Protein AF-X1SKB2-F1 (afdb_monomer)

Secondary structure (DSSP, 8-state):
-EEEEE--EE--TT-TT--EE---EEEEE-SS--S--STT--SSS--GGGTEE-SSEES-TTSTT-EE--SS--EE--TTSSSSSBSSS-SSSS-B--EE--TT-TTS-SS---EE--SS---TTGGG---------PPPS--EEEEE-STT-EEEEE--S-SSSSS-----------SSEEEEEEE-----S-TT--EEEEEES-SSTT--EEEEEEPPBPTTS-BSS-EEEEEE-STTSPPEESSSS--HHHHT--SSEEEEEEE-S--

Organism: NCBI:txid412755

pLDDT: mean 92.85, std 5.64, range [59.06, 98.38]

Mean predicted aligned error: 10.11 Å

Nearest PDB structures (foldseek):
  8qli-assembly1_A  TM=3.691E-01  e=3.269E+00  Paradendryphiella salina
  8r43-assembly1_A  TM=3.685E-01  e=4.088E+00  Paradendryphiella salina
  3hql-assembly2_B  TM=2.320E-01  e=4.835E+00  Homo sapiens

Radius of gyration: 27.13 Å; Cα contacts (8 Å, |Δi|>4): 508; chains: 1; bounding box: 57×50×94 Å

Sequence (271 aa):
TTTYFWRIDEVNSVNPDSPWPSNVWSFTTGDFFVIDDFEDYDAADNQIWFAWHDGLGAGALGTPGYVPGNGTGSAVGDETTASYTEETIVNGGLQSMPLVYDNNQQGYSMYSEVELTLTNQRDWTEQGVTELSLWFRGNPASVGSFVEGPVGTYTMTATGADIYGSADEFHYAYKMLTGVGSIVARVESVEQTHNWAKAGVMVRETLDAGSKFAAVYIMPTNADGTATEGCRFQARLDTDGGATSDSDVATAEQMAIVAPYW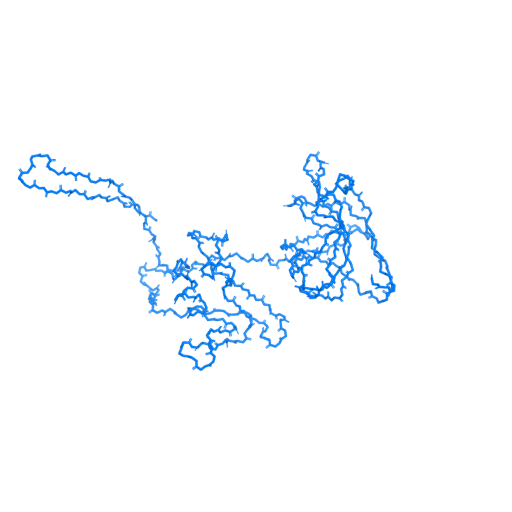VKLERDVAG

Structure (mmCIF, N/CA/C/O backbone):
data_AF-X1SKB2-F1
#
_entry.id   AF-X1SKB2-F1
#
loop_
_atom_site.group_PDB
_atom_site.id
_atom_site.type_symbol
_atom_site.label_atom_id
_atom_site.label_alt_id
_atom_site.label_comp_id
_atom_site.label_asym_id
_atom_site.label_entity_id
_atom_site.label_seq_id
_atom_site.pdbx_PDB_ins_code
_atom_site.Cartn_x
_atom_site.Cartn_y
_atom_site.Cartn_z
_atom_site.occupancy
_atom_site.B_iso_or_equiv
_atom_site.auth_seq_id
_atom_site.auth_comp_id
_atom_site.auth_asym_id
_atom_site.auth_atom_id
_atom_site.pdbx_PDB_model_num
ATOM 1 N N . THR A 1 1 ? -11.708 24.126 21.938 1.00 73.50 1 THR A N 1
ATOM 2 C CA . THR A 1 1 ? -10.857 23.513 22.980 1.00 73.50 1 THR A CA 1
ATOM 3 C C . THR A 1 1 ? -10.563 24.527 24.068 1.00 73.50 1 THR A C 1
ATOM 5 O O . THR A 1 1 ? -10.109 25.624 23.760 1.00 73.50 1 THR A O 1
ATOM 8 N N . THR A 1 2 ? -10.834 24.178 25.327 1.00 84.12 2 THR A N 1
ATOM 9 C CA . THR A 1 2 ? -10.552 25.028 26.503 1.00 84.12 2 THR A CA 1
ATOM 10 C C . THR A 1 2 ? -9.543 24.324 27.403 1.00 84.12 2 THR A C 1
ATOM 12 O O . THR A 1 2 ? -9.752 23.159 27.747 1.00 84.12 2 THR A O 1
ATOM 15 N N . THR A 1 3 ? -8.458 25.008 27.777 1.00 90.88 3 THR A N 1
ATOM 16 C CA . THR A 1 3 ? -7.428 24.477 28.685 1.00 90.88 3 THR A CA 1
ATOM 17 C C . THR A 1 3 ? -7.762 24.815 30.133 1.00 90.88 3 THR A C 1
ATOM 19 O O . THR A 1 3 ? -7.966 25.978 30.482 1.00 90.88 3 THR A O 1
ATOM 22 N N . TYR A 1 4 ? -7.776 23.794 30.978 1.00 91.56 4 TYR A N 1
ATOM 23 C CA . TYR A 1 4 ? -7.978 23.894 32.415 1.00 91.56 4 TYR A CA 1
ATOM 24 C C . TYR A 1 4 ? -6.666 23.615 33.134 1.00 91.56 4 TYR A C 1
ATOM 26 O O . TYR A 1 4 ? -5.880 22.773 32.705 1.00 91.56 4 TYR A O 1
ATOM 34 N N . PHE A 1 5 ? -6.451 24.312 34.246 1.00 94.25 5 PHE A N 1
ATOM 35 C CA . PHE A 1 5 ? -5.301 24.122 35.123 1.00 94.25 5 PHE A CA 1
ATOM 36 C C . PHE A 1 5 ? -5.792 23.678 36.494 1.00 94.25 5 PHE A C 1
ATOM 38 O O . PHE A 1 5 ? -6.767 24.227 37.011 1.00 94.25 5 PHE A O 1
ATOM 45 N N . TRP A 1 6 ? -5.113 22.708 37.093 1.00 92.69 6 TRP A N 1
ATOM 46 C CA . TRP A 1 6 ? -5.445 22.199 38.417 1.00 92.69 6 TRP A CA 1
ATOM 47 C C . TRP A 1 6 ? -4.178 21.894 39.217 1.00 92.69 6 TRP A C 1
ATOM 49 O O . TRP A 1 6 ? -3.136 21.563 38.657 1.00 92.69 6 TRP A O 1
ATOM 59 N N . ARG A 1 7 ? -4.261 22.045 40.538 1.00 95.38 7 ARG A N 1
ATOM 60 C CA . ARG A 1 7 ? -3.231 21.635 41.501 1.00 95.38 7 ARG A CA 1
ATOM 61 C C . ARG A 1 7 ? -3.910 21.213 42.802 1.00 95.38 7 ARG A C 1
ATOM 63 O O . ARG A 1 7 ? -5.042 21.628 43.056 1.00 95.38 7 ARG A O 1
ATOM 70 N N . ILE A 1 8 ? -3.220 20.427 43.617 1.00 93.31 8 ILE A N 1
ATOM 71 C CA . ILE A 1 8 ? -3.675 20.017 44.947 1.00 93.31 8 ILE A CA 1
ATOM 72 C C . ILE A 1 8 ? -2.840 20.770 45.982 1.00 93.31 8 ILE A C 1
ATOM 74 O O . ILE A 1 8 ? -1.616 20.678 45.971 1.00 93.31 8 ILE A O 1
ATOM 78 N N . ASP A 1 9 ? -3.500 21.485 46.889 1.00 95.50 9 ASP A N 1
ATOM 79 C CA . ASP A 1 9 ? -2.852 22.135 48.028 1.00 95.50 9 ASP A CA 1
ATOM 80 C C . ASP A 1 9 ? -3.169 21.311 49.286 1.00 95.50 9 ASP A C 1
ATOM 82 O O . ASP A 1 9 ? -4.330 21.210 49.691 1.00 95.50 9 ASP A O 1
ATOM 86 N N . GLU A 1 10 ? -2.156 20.693 49.901 1.00 94.94 10 GLU A N 1
ATOM 87 C CA . GLU A 1 10 ? -2.335 19.991 51.178 1.00 94.94 10 GLU A CA 1
ATOM 88 C C . GLU A 1 10 ? -2.464 21.018 52.312 1.00 94.94 10 GLU A C 1
ATOM 90 O O . GLU A 1 10 ? -1.607 21.891 52.461 1.00 94.94 10 GLU A O 1
ATOM 95 N N . VAL A 1 11 ? -3.526 20.914 53.123 1.00 94.25 11 VAL A N 1
ATOM 96 C CA . VAL A 1 11 ? -3.837 21.868 54.201 1.00 94.25 11 VAL A CA 1
ATOM 97 C C . VAL A 1 11 ? -3.771 21.192 55.569 1.00 94.25 11 VAL A C 1
ATOM 99 O O . VAL A 1 11 ? -4.466 20.211 55.830 1.00 94.25 11 VAL A O 1
ATOM 102 N N . ASN A 1 12 ? -3.000 21.779 56.483 1.00 93.44 12 ASN A N 1
ATOM 103 C CA . ASN A 1 12 ? -2.880 21.366 57.875 1.00 93.44 12 ASN A CA 1
ATOM 104 C C . ASN A 1 12 ? -2.939 22.579 58.824 1.00 93.44 12 ASN A C 1
ATOM 106 O O . ASN A 1 12 ? -2.050 23.425 58.837 1.00 93.44 12 ASN A O 1
ATOM 110 N N . SER A 1 13 ? -3.972 22.642 59.670 1.00 92.88 13 SER A N 1
ATOM 111 C CA . SER A 1 13 ? -4.237 23.792 60.549 1.00 92.88 13 SER A CA 1
ATOM 112 C C . SER A 1 13 ? -3.294 23.934 61.749 1.00 92.88 13 SER A C 1
ATOM 114 O O . SER A 1 13 ? -3.373 24.939 62.452 1.00 92.88 13 SER A O 1
ATOM 116 N N . VAL A 1 14 ? -2.452 22.936 62.035 1.00 93.06 14 VAL A N 1
ATOM 117 C CA . VAL A 1 14 ? -1.503 22.977 63.163 1.00 93.06 14 VAL A CA 1
ATOM 118 C C . VAL A 1 14 ? -0.059 23.228 62.731 1.00 93.06 14 VAL A C 1
ATOM 120 O O . VAL A 1 14 ? 0.785 23.478 63.590 1.00 93.06 14 VAL A O 1
ATOM 123 N N . ASN A 1 15 ? 0.234 23.182 61.428 1.00 91.38 15 ASN A N 1
ATOM 124 C CA . ASN A 1 15 ? 1.564 23.458 60.899 1.00 91.38 15 ASN A CA 1
ATOM 125 C C . ASN A 1 15 ? 1.580 24.832 60.196 1.00 91.38 15 ASN A C 1
ATOM 127 O O . ASN A 1 15 ? 0.857 25.000 59.215 1.00 91.38 15 ASN A O 1
ATOM 131 N N . PRO A 1 16 ? 2.387 25.807 60.659 1.00 91.38 16 PRO A N 1
ATOM 132 C CA . PRO A 1 16 ? 2.451 27.135 60.044 1.00 91.38 16 PRO A CA 1
ATOM 133 C C . PRO A 1 16 ? 2.994 27.133 58.608 1.00 91.38 16 PRO A C 1
ATOM 135 O O . PRO A 1 16 ? 2.782 28.112 57.898 1.00 91.38 16 PRO A O 1
ATOM 138 N N . ASP A 1 17 ? 3.657 26.058 58.175 1.00 91.19 17 ASP A N 1
ATOM 139 C CA . ASP A 1 17 ? 4.193 25.932 56.816 1.00 91.19 17 ASP A CA 1
ATOM 140 C C . ASP A 1 17 ? 3.147 25.432 55.798 1.00 91.19 17 ASP A C 1
ATOM 142 O O . ASP A 1 17 ? 3.440 25.366 54.607 1.00 91.19 17 ASP A O 1
ATOM 146 N N . SER A 1 18 ? 1.928 25.091 56.239 1.00 91.00 18 SER A N 1
ATOM 147 C CA . SER A 1 18 ? 0.803 24.756 55.355 1.00 91.00 18 SER A CA 1
ATOM 148 C C . SER A 1 18 ? 0.092 26.025 54.834 1.00 91.00 18 SER A C 1
ATOM 150 O O . SER A 1 18 ? -0.084 26.977 55.600 1.00 91.00 18 SER A O 1
ATOM 152 N N . PRO A 1 19 ? -0.432 26.029 53.588 1.00 91.75 19 PRO A N 1
ATOM 153 C CA . PRO A 1 19 ? -0.563 24.866 52.709 1.00 91.75 19 PRO A CA 1
ATOM 154 C C . PRO A 1 19 ? 0.660 24.594 51.823 1.00 91.75 19 PRO A C 1
ATOM 156 O O . PRO A 1 19 ? 1.340 25.524 51.388 1.00 91.75 19 PRO A O 1
ATOM 159 N N . TRP A 1 20 ? 0.883 23.316 51.495 1.00 96.06 20 TRP A N 1
ATOM 160 C CA . TRP A 1 20 ? 1.922 22.886 50.552 1.00 96.06 20 TRP A CA 1
ATOM 161 C C . TRP A 1 20 ? 1.318 22.625 49.166 1.00 96.06 20 TRP A C 1
ATOM 163 O O . TRP A 1 20 ? 0.551 21.670 49.011 1.00 96.06 20 TRP A O 1
ATOM 173 N N . PRO A 1 21 ? 1.633 23.456 48.156 1.00 94.88 21 PRO A N 1
ATOM 174 C CA . PRO A 1 21 ? 1.098 23.283 46.812 1.00 94.88 21 PRO A CA 1
ATOM 175 C C . PRO A 1 21 ? 1.819 22.161 46.057 1.00 94.88 21 PRO A C 1
ATOM 177 O O . PRO A 1 21 ? 3.049 22.071 46.078 1.00 94.88 21 PRO A O 1
ATOM 180 N N . SER A 1 22 ? 1.058 21.344 45.329 1.00 95.06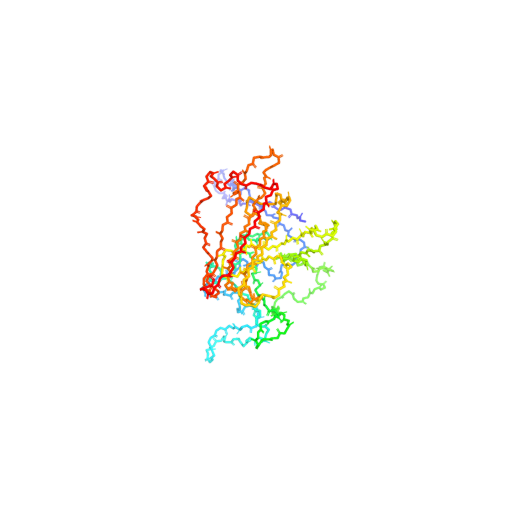 22 SER A N 1
ATOM 181 C CA . SER A 1 22 ? 1.596 20.402 44.347 1.00 95.06 22 SER A CA 1
ATOM 182 C C . SER A 1 22 ? 2.026 21.106 43.056 1.00 95.06 22 SER A C 1
ATOM 184 O O . SER A 1 22 ? 1.811 22.304 42.850 1.00 95.06 22 SER A O 1
ATOM 186 N N . ASN A 1 23 ? 2.569 20.318 42.125 1.00 96.06 23 ASN A N 1
ATOM 187 C CA . ASN A 1 23 ? 2.723 20.748 40.740 1.00 96.06 23 ASN A CA 1
ATOM 188 C C . ASN A 1 23 ? 1.364 21.134 40.139 1.00 96.06 23 ASN A C 1
ATOM 190 O O . ASN A 1 23 ? 0.342 20.518 40.448 1.00 96.06 23 ASN A O 1
ATOM 194 N N . VAL A 1 24 ? 1.377 22.148 39.272 1.00 93.94 24 VAL A N 1
ATOM 195 C CA . VAL A 1 24 ? 0.224 22.519 38.449 1.00 93.94 24 VAL A CA 1
ATOM 196 C C . VAL A 1 24 ? 0.198 21.611 37.229 1.00 93.94 24 VAL A C 1
ATOM 198 O O . VAL A 1 24 ? 1.184 21.512 36.499 1.00 93.94 24 V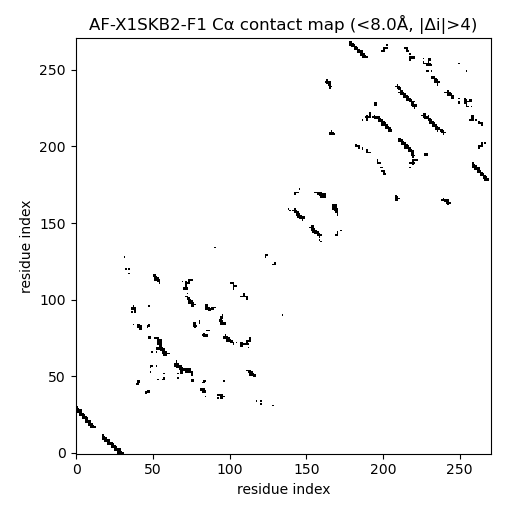AL A O 1
ATOM 201 N N . TRP A 1 25 ? -0.942 20.983 36.998 1.00 92.75 25 TRP A N 1
ATOM 202 C CA . TRP A 1 25 ? -1.228 20.174 35.825 1.00 92.75 25 TRP A CA 1
ATOM 203 C C . TRP A 1 25 ? -2.246 20.890 34.941 1.00 92.75 25 TRP A C 1
ATOM 205 O O . TRP A 1 25 ? -3.025 21.721 35.413 1.00 92.75 25 TRP A O 1
ATOM 215 N N . SER A 1 26 ? -2.266 20.551 33.657 1.00 90.38 26 SER A N 1
ATOM 216 C CA . SER A 1 26 ? -3.246 21.080 32.713 1.00 90.38 26 SER A CA 1
ATOM 217 C C . SER A 1 26 ? -3.825 19.986 31.837 1.00 90.38 26 SER A C 1
ATOM 219 O O . SER A 1 26 ? -3.112 19.055 31.472 1.00 90.38 26 SER A O 1
ATOM 221 N N . PHE A 1 27 ? -5.084 20.145 31.448 1.00 85.62 27 PHE A N 1
ATOM 222 C CA . PHE A 1 27 ? -5.728 19.331 30.421 1.00 85.62 27 PHE A CA 1
ATOM 223 C C . PHE A 1 27 ? -6.575 20.224 29.517 1.00 85.62 27 PHE A C 1
ATOM 225 O O . PHE A 1 27 ? -6.956 21.332 29.899 1.00 85.62 27 PHE A O 1
ATOM 232 N N . THR A 1 28 ? -6.870 19.749 28.313 1.00 83.94 28 THR A N 1
ATOM 233 C CA . THR A 1 28 ? -7.719 20.463 27.358 1.00 83.94 28 THR A CA 1
ATOM 234 C C . THR A 1 28 ? -8.978 19.648 27.113 1.00 83.94 28 THR A C 1
ATOM 236 O O . THR A 1 28 ? -8.915 18.431 27.005 1.00 83.94 28 THR A O 1
ATOM 239 N N . THR A 1 29 ? -10.122 20.320 27.037 1.00 83.25 29 THR A N 1
ATOM 240 C CA . THR A 1 29 ? -11.409 19.690 26.701 1.00 83.25 29 THR A CA 1
ATOM 241 C C . THR A 1 29 ? -11.679 19.779 25.204 1.00 83.25 29 THR A C 1
ATOM 243 O O . THR A 1 29 ? -11.474 20.840 24.597 1.00 83.25 29 THR A O 1
ATOM 246 N N . GLY A 1 30 ? -12.137 18.672 24.620 1.00 78.19 30 GLY A N 1
ATOM 247 C CA . GLY A 1 30 ? -12.774 18.652 23.307 1.00 78.19 30 GLY A CA 1
ATOM 248 C C . GLY A 1 30 ? -14.215 19.148 23.411 1.00 78.19 30 GLY A C 1
ATOM 249 O O . GLY A 1 30 ? -14.886 18.876 24.401 1.00 78.19 30 GLY A O 1
ATOM 250 N N . ASP A 1 31 ? -14.672 19.893 22.406 1.00 84.81 31 ASP A N 1
ATOM 251 C CA . ASP A 1 31 ? -16.084 20.279 22.262 1.00 84.81 31 ASP A CA 1
ATOM 252 C C . ASP A 1 31 ? -16.780 19.297 21.308 1.00 84.81 31 ASP A C 1
ATOM 254 O O . ASP A 1 31 ? -17.303 19.665 20.261 1.00 84.81 31 ASP A O 1
ATOM 258 N N . PHE A 1 32 ? -16.617 18.008 21.600 1.00 86.44 32 PHE A N 1
ATOM 259 C CA . PHE A 1 32 ? -17.118 16.896 20.802 1.00 86.44 32 PHE A CA 1
ATOM 260 C C . PHE A 1 32 ? -17.266 15.655 21.681 1.00 86.44 32 PHE A C 1
ATOM 262 O O . PHE A 1 32 ? -16.571 15.500 22.688 1.00 86.44 32 PHE A O 1
ATOM 269 N N . PHE A 1 33 ? -18.155 14.754 21.273 1.00 86.25 33 PHE A N 1
ATOM 270 C CA . PHE A 1 33 ? -18.223 13.403 21.813 1.00 86.25 33 PHE A CA 1
ATOM 271 C C . PHE A 1 33 ? -17.288 12.498 21.011 1.00 86.25 33 PHE A C 1
ATOM 273 O O . PHE A 1 33 ? -17.286 12.541 19.782 1.00 86.25 33 PHE A O 1
ATOM 280 N N . VAL A 1 34 ? -16.484 11.699 21.704 1.00 88.69 34 VAL A N 1
ATOM 281 C CA . VAL A 1 34 ? -15.688 10.633 21.086 1.00 88.69 34 VAL A CA 1
ATOM 282 C C . VAL A 1 34 ? -16.591 9.418 20.945 1.00 88.69 34 VAL A C 1
ATOM 284 O O . VAL A 1 34 ? -17.127 8.975 21.952 1.00 88.69 34 VAL A O 1
ATOM 287 N N . ILE A 1 35 ? -16.785 8.930 19.719 1.00 90.50 35 ILE A N 1
ATOM 288 C CA . ILE A 1 35 ? -17.538 7.694 19.456 1.00 90.50 35 ILE A CA 1
ATOM 289 C C . ILE A 1 35 ? -16.663 6.471 19.738 1.00 90.50 35 ILE A C 1
ATOM 291 O O . ILE A 1 35 ? -17.081 5.568 20.451 1.00 90.50 35 ILE A O 1
ATOM 295 N N . ASP A 1 36 ? -15.455 6.474 19.185 1.00 92.44 36 ASP A N 1
ATOM 296 C CA . ASP A 1 36 ? -14.404 5.491 19.418 1.00 92.44 36 ASP A CA 1
ATOM 297 C C . ASP A 1 36 ? -13.071 6.184 19.090 1.00 92.44 36 ASP A C 1
ATOM 299 O O . ASP A 1 36 ? -12.987 6.889 18.077 1.00 92.44 36 ASP A O 1
ATOM 303 N N . ASP A 1 37 ? -12.075 6.070 19.968 1.00 91.75 37 ASP A N 1
ATOM 304 C CA . ASP A 1 37 ? -10.712 6.578 19.756 1.00 91.75 37 ASP A CA 1
ATOM 305 C C . ASP A 1 37 ? -9.681 5.460 19.570 1.00 91.75 37 ASP A C 1
ATOM 307 O O . ASP A 1 37 ? -8.514 5.758 19.343 1.00 91.75 37 ASP A O 1
ATOM 311 N N . PHE A 1 38 ? -10.121 4.199 19.576 1.00 95.62 38 PHE A N 1
ATOM 312 C CA . PHE A 1 38 ? -9.323 2.994 19.347 1.00 95.62 38 PHE A CA 1
ATOM 313 C C . PHE A 1 38 ? -8.239 2.681 20.390 1.00 95.62 38 PHE A C 1
ATOM 315 O O . PHE A 1 38 ? -7.599 1.636 20.280 1.00 95.62 38 PHE A O 1
ATOM 322 N N . GLU A 1 39 ? -8.053 3.516 21.413 1.00 95.75 39 GLU A N 1
ATOM 323 C CA . GLU A 1 39 ? -6.955 3.381 22.386 1.00 95.75 39 GLU A CA 1
ATOM 324 C C . GLU A 1 39 ? -7.192 2.275 23.428 1.00 95.75 39 GLU A C 1
ATOM 326 O O . GLU A 1 39 ? -6.272 1.860 24.131 1.00 95.75 39 GLU A O 1
ATOM 331 N N . ASP A 1 40 ? -8.432 1.802 23.555 1.00 95.06 40 ASP A N 1
ATOM 332 C CA . ASP A 1 40 ? -8.794 0.778 24.537 1.00 95.06 40 ASP A CA 1
ATOM 333 C C . ASP A 1 40 ? -8.578 -0.653 24.012 1.00 95.06 40 ASP A C 1
ATOM 335 O O . ASP A 1 40 ? -8.687 -1.605 24.790 1.00 95.06 40 ASP A O 1
ATOM 339 N N . TYR A 1 41 ? -8.323 -0.843 22.711 1.00 97.31 41 TYR A N 1
ATOM 340 C CA . TYR A 1 41 ? -8.226 -2.179 22.116 1.00 97.31 41 TYR A CA 1
ATOM 341 C C . TYR A 1 41 ? -6.882 -2.856 22.410 1.00 97.31 41 TYR A C 1
ATOM 343 O O . TYR A 1 41 ? -5.819 -2.242 22.302 1.00 97.31 41 TYR A O 1
ATOM 351 N N . ASP A 1 42 ? -6.937 -4.147 22.747 1.00 95.88 42 ASP A N 1
ATOM 352 C CA . ASP A 1 42 ? -5.778 -4.965 23.091 1.00 95.88 42 ASP A CA 1
ATOM 353 C C . ASP A 1 42 ? -5.887 -6.423 22.607 1.00 95.88 42 ASP A C 1
ATOM 355 O O . ASP A 1 42 ? -6.967 -6.939 22.309 1.00 95.88 42 ASP A O 1
ATOM 359 N N . ALA A 1 43 ? -4.750 -7.128 22.556 1.00 93.00 43 ALA A N 1
ATOM 360 C CA . ALA A 1 43 ? -4.723 -8.552 22.217 1.00 93.00 43 ALA A CA 1
ATOM 361 C C . ALA A 1 43 ? -5.217 -9.489 23.336 1.00 93.00 43 ALA A C 1
ATOM 363 O O . ALA A 1 43 ? -5.271 -10.706 23.138 1.00 93.00 43 ALA A O 1
ATOM 364 N N . ALA A 1 44 ? -5.542 -8.960 24.517 1.00 90.81 44 ALA A N 1
ATOM 365 C CA . ALA A 1 44 ? -6.008 -9.747 25.646 1.00 90.81 44 ALA A CA 1
ATOM 366 C C . ALA A 1 44 ? -7.532 -9.902 25.591 1.00 90.81 44 ALA A C 1
ATOM 368 O O . ALA A 1 44 ? -8.030 -10.824 24.941 1.00 90.81 44 ALA A O 1
ATOM 369 N N . ASP A 1 45 ? -8.257 -9.013 26.262 1.00 89.56 45 ASP A N 1
ATOM 370 C CA . ASP A 1 45 ? -9.693 -9.145 26.505 1.00 89.56 45 ASP A CA 1
ATOM 371 C C . ASP A 1 45 ? -10.527 -8.147 25.685 1.00 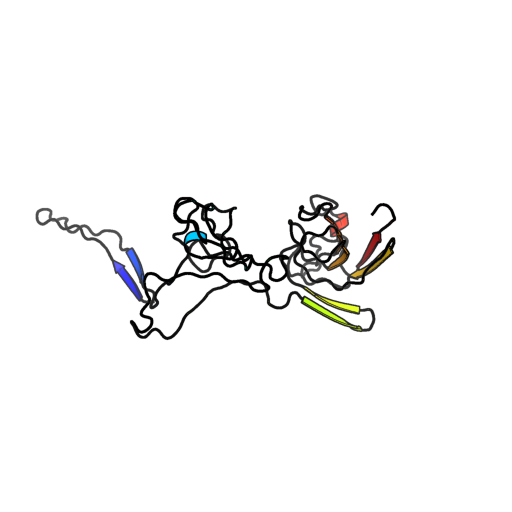89.56 45 ASP A C 1
ATOM 373 O O . ASP A 1 45 ? -11.751 -8.287 25.643 1.00 89.56 45 ASP A O 1
ATOM 377 N N . ASN A 1 46 ? -9.897 -7.173 25.013 1.00 94.31 46 ASN A N 1
ATOM 378 C CA . ASN A 1 46 ? -10.600 -6.141 24.249 1.00 94.31 46 ASN A CA 1
ATOM 379 C C . ASN A 1 46 ? -10.149 -6.087 22.785 1.00 94.31 46 ASN A C 1
ATOM 381 O O . ASN A 1 46 ? -9.624 -5.091 22.303 1.00 94.31 46 ASN A O 1
ATOM 385 N N . GLN A 1 47 ? -10.348 -7.183 22.065 1.00 95.62 47 GLN A N 1
ATOM 386 C CA . GLN A 1 47 ? -9.912 -7.299 20.674 1.00 95.62 47 GLN A CA 1
ATOM 387 C C . GLN A 1 47 ? -10.912 -6.595 19.748 1.00 95.62 47 GLN A C 1
ATOM 389 O O . GLN A 1 47 ? -12.126 -6.782 19.879 1.00 95.62 47 GLN A O 1
ATOM 394 N N . ILE A 1 48 ? -10.411 -5.816 18.788 1.00 96.94 48 ILE A N 1
ATOM 395 C CA . ILE A 1 48 ? -11.220 -4.865 18.009 1.00 96.94 48 ILE A CA 1
ATOM 396 C C . ILE A 1 48 ? -12.403 -5.495 17.252 1.00 96.94 48 ILE A C 1
ATOM 398 O O . ILE A 1 48 ? -13.490 -4.921 17.236 1.00 96.94 48 ILE A O 1
ATOM 402 N N . TRP A 1 49 ? -12.255 -6.710 16.716 1.00 95.44 49 TRP A N 1
ATOM 403 C CA . TRP A 1 49 ? -13.308 -7.434 15.978 1.00 95.44 49 TRP A CA 1
ATOM 404 C C . TRP A 1 49 ? -14.514 -7.869 16.832 1.00 95.44 49 TRP A C 1
ATOM 406 O O . TRP A 1 49 ? -15.560 -8.256 16.300 1.00 95.44 49 TRP A O 1
ATOM 416 N N . PHE A 1 50 ? -14.409 -7.821 18.167 1.00 94.62 50 PHE A N 1
ATOM 417 C CA . PHE A 1 50 ? -15.564 -8.038 19.045 1.00 94.62 50 PHE A CA 1
ATOM 418 C C . PHE A 1 50 ? -16.430 -6.785 19.217 1.00 94.62 50 PHE A C 1
ATOM 420 O O . PHE A 1 50 ? -17.605 -6.922 19.565 1.00 94.62 50 PHE A O 1
ATOM 427 N N . ALA A 1 51 ? -15.883 -5.595 18.955 1.00 94.81 51 ALA A N 1
ATOM 428 C CA . ALA A 1 51 ? -16.622 -4.333 18.956 1.00 94.81 51 ALA A CA 1
ATOM 429 C C . ALA A 1 51 ? -17.057 -3.933 17.538 1.00 94.81 51 ALA A C 1
ATOM 431 O O . ALA A 1 51 ? -18.225 -3.610 17.313 1.00 94.81 51 ALA A O 1
ATOM 432 N N . TRP A 1 52 ? -16.126 -4.004 16.588 1.00 96.56 52 TRP A N 1
ATOM 433 C CA . TRP A 1 52 ? -16.335 -3.721 15.173 1.00 96.56 52 TRP A CA 1
ATOM 434 C C . TRP A 1 52 ? -16.578 -5.025 14.413 1.00 96.56 52 TRP A C 1
ATOM 436 O O . TRP A 1 52 ? -15.660 -5.798 14.156 1.00 96.56 52 TRP A O 1
ATOM 446 N N . HIS A 1 53 ? -17.834 -5.289 14.070 1.00 96.50 53 HIS A N 1
ATOM 447 C CA . HIS A 1 53 ? -18.238 -6.511 13.385 1.00 96.50 53 HIS A CA 1
ATOM 448 C C . HIS A 1 53 ? -17.960 -6.421 11.889 1.00 96.50 53 HIS A C 1
ATOM 450 O O . HIS A 1 53 ? -18.429 -5.498 11.227 1.00 96.50 53 HIS A O 1
ATOM 456 N N . ASP A 1 54 ? -17.236 -7.402 11.358 1.00 96.81 54 ASP A N 1
ATOM 457 C CA . ASP A 1 54 ? -16.729 -7.406 9.990 1.00 96.81 54 ASP A CA 1
ATOM 458 C C . ASP A 1 54 ? -17.235 -8.607 9.157 1.00 96.81 54 ASP A C 1
ATOM 460 O O . ASP A 1 54 ? -18.215 -9.287 9.487 1.00 96.81 54 ASP A O 1
ATOM 464 N N . GLY A 1 55 ? -16.583 -8.851 8.021 1.00 96.06 55 GLY A N 1
ATOM 465 C CA . GLY A 1 55 ? -16.909 -9.913 7.079 1.00 96.06 55 GLY A CA 1
ATOM 466 C C . GLY A 1 55 ? -16.464 -11.310 7.481 1.00 96.06 55 GLY A C 1
ATOM 467 O O . GLY A 1 55 ? -17.023 -12.272 6.944 1.00 96.06 55 GLY A O 1
ATOM 468 N N . LEU A 1 56 ? -15.518 -11.440 8.411 1.00 94.00 56 LEU A N 1
ATOM 469 C CA . LEU A 1 56 ? -14.990 -12.726 8.872 1.00 94.00 56 LEU A CA 1
ATOM 470 C C . LEU A 1 56 ? -15.709 -13.210 10.136 1.00 94.00 56 LEU A C 1
ATOM 472 O O . LEU A 1 56 ? -15.958 -14.411 10.287 1.00 94.00 56 LEU A O 1
ATOM 476 N N . GLY A 1 57 ? -16.125 -12.274 10.989 1.00 95.12 57 GLY A N 1
ATOM 477 C CA . GLY A 1 57 ? -16.696 -12.557 12.299 1.00 95.12 57 GLY A CA 1
ATOM 478 C C . GLY A 1 57 ? -15.620 -12.797 13.355 1.00 95.12 57 GLY A C 1
ATOM 479 O O . GLY A 1 57 ? -14.424 -12.749 13.086 1.00 95.12 57 GLY A O 1
ATOM 480 N N . ALA A 1 58 ? -16.055 -13.089 14.579 1.00 94.56 58 ALA A N 1
ATOM 481 C CA . ALA A 1 58 ? -15.172 -13.206 15.733 1.00 94.56 58 ALA A CA 1
ATOM 482 C C . ALA A 1 58 ? -15.479 -14.443 16.586 1.00 94.56 58 ALA A C 1
ATOM 484 O O . ALA A 1 58 ? -16.635 -14.821 16.798 1.00 94.56 58 ALA A O 1
ATOM 485 N N . GLY A 1 59 ? -14.426 -15.051 17.134 1.00 92.62 59 GLY A N 1
ATOM 486 C CA . GLY A 1 59 ? -14.523 -16.224 18.003 1.00 92.62 59 GLY A CA 1
ATOM 487 C C . GLY A 1 59 ? -14.834 -17.537 17.271 1.00 92.62 59 GLY A C 1
ATOM 488 O O . GLY A 1 59 ? -15.055 -17.591 16.063 1.00 92.62 59 GLY A O 1
ATOM 489 N N . ALA A 1 60 ? -14.838 -18.642 18.020 1.00 92.25 60 ALA A N 1
ATOM 490 C CA . ALA A 1 60 ? -15.079 -19.972 17.465 1.00 92.25 60 ALA A CA 1
ATOM 491 C C . ALA A 1 60 ? -16.573 -20.323 17.465 1.00 92.25 60 ALA A C 1
ATOM 493 O O . ALA A 1 60 ? -17.295 -20.079 18.433 1.00 92.25 60 ALA A O 1
ATOM 494 N N . LEU A 1 61 ? -17.048 -20.972 16.399 1.00 93.06 61 LEU A N 1
ATOM 495 C CA . LEU A 1 61 ? -18.441 -21.408 16.322 1.00 93.06 61 LEU A CA 1
ATOM 496 C C . LEU A 1 61 ? -18.795 -22.311 17.518 1.00 93.06 61 LEU A C 1
ATOM 498 O O . LEU A 1 61 ? -18.181 -23.356 17.735 1.00 93.06 61 LEU A O 1
ATOM 502 N N . GLY A 1 62 ? -19.820 -21.913 18.271 1.00 93.00 62 GLY A N 1
ATOM 503 C CA . GLY A 1 62 ? -20.293 -22.640 19.451 1.00 93.00 62 GLY A CA 1
ATOM 504 C C . GLY A 1 62 ? -19.661 -22.211 20.779 1.00 93.00 62 GLY A C 1
ATOM 505 O O . GLY A 1 62 ? -20.037 -22.769 21.811 1.00 93.00 62 GLY A O 1
ATOM 506 N N . THR A 1 63 ? -18.759 -21.222 20.795 1.00 93.88 63 THR A N 1
ATOM 507 C CA . THR A 1 63 ? -18.280 -20.605 22.043 1.00 93.88 63 THR A CA 1
ATOM 508 C C . THR A 1 63 ? -19.117 -19.379 22.425 1.00 93.88 63 THR A C 1
ATOM 510 O O . THR A 1 63 ? -19.645 -18.694 21.543 1.00 93.88 63 THR A O 1
ATOM 513 N N . PRO A 1 64 ? -19.249 -19.057 23.727 1.00 91.62 64 PRO A N 1
ATOM 514 C CA . PRO A 1 64 ? -19.803 -17.774 24.155 1.00 91.62 64 PRO A CA 1
ATOM 515 C C . PRO A 1 64 ? -19.049 -16.610 23.501 1.00 91.62 64 PRO A C 1
ATOM 517 O O . PRO A 1 64 ? -17.827 -16.659 23.407 1.00 91.62 64 PRO A O 1
ATOM 520 N N . GLY A 1 65 ? -19.777 -15.591 23.041 1.00 88.25 65 GLY A N 1
ATOM 521 C CA . GLY A 1 65 ? -19.189 -14.432 22.361 1.00 88.25 65 GLY A CA 1
ATOM 522 C C . GLY A 1 65 ? -18.905 -14.628 20.869 1.00 88.25 65 GLY A C 1
ATOM 523 O O . GLY A 1 65 ? -18.385 -13.712 20.251 1.00 88.25 65 GLY A O 1
ATOM 524 N N . TYR A 1 66 ? -19.257 -15.776 20.273 1.00 95.25 66 TYR A N 1
ATOM 525 C CA . TYR A 1 66 ? -19.174 -15.949 18.821 1.00 95.25 66 TYR A CA 1
ATOM 526 C C . TYR A 1 66 ? -20.024 -14.907 18.082 1.00 95.25 66 TYR A C 1
ATOM 528 O O . TYR A 1 66 ? -21.226 -14.784 18.339 1.00 95.25 66 TYR A O 1
ATOM 536 N N . VAL A 1 67 ? -19.398 -14.230 17.123 1.00 95.06 67 VAL A N 1
ATOM 537 C CA . VAL A 1 67 ? -20.027 -13.284 16.205 1.00 95.06 67 VAL A CA 1
ATOM 538 C C . VAL A 1 67 ? -19.892 -13.840 14.786 1.00 95.06 67 VAL A C 1
ATOM 540 O O . VAL A 1 67 ? -18.770 -14.053 14.324 1.00 95.06 67 VAL A O 1
ATOM 543 N N . PRO A 1 68 ? -20.997 -14.095 14.067 1.00 95.81 68 PRO A N 1
ATOM 544 C CA . PRO A 1 68 ? -20.919 -14.483 12.665 1.00 95.81 68 PRO A CA 1
ATOM 545 C C . PRO A 1 68 ? -20.473 -13.299 11.798 1.00 95.81 68 PRO A C 1
ATOM 547 O O . PRO A 1 68 ? -20.952 -12.185 11.990 1.00 95.81 68 PRO A O 1
ATOM 550 N N . GLY A 1 69 ? -19.606 -13.551 10.816 1.00 95.56 69 GLY A N 1
ATOM 551 C CA . GLY A 1 69 ? -19.232 -12.541 9.826 1.00 95.56 69 GLY A CA 1
ATOM 552 C C . GLY A 1 69 ? -20.397 -12.161 8.910 1.00 95.56 69 GLY A C 1
ATOM 553 O O . GLY A 1 69 ? -21.290 -12.975 8.646 1.00 95.56 69 GLY A O 1
ATOM 554 N N . ASN A 1 70 ? -20.374 -10.934 8.390 1.00 95.38 70 ASN A N 1
ATOM 555 C CA . ASN A 1 70 ? -21.412 -10.419 7.486 1.00 95.38 70 ASN A CA 1
ATOM 556 C C . ASN A 1 70 ? -21.246 -10.876 6.014 1.00 95.38 70 ASN A C 1
ATOM 558 O O . ASN A 1 70 ? -22.097 -10.582 5.176 1.00 95.38 70 ASN A O 1
ATOM 562 N N . GLY A 1 71 ? -20.188 -11.635 5.689 1.00 94.62 71 GLY A N 1
ATOM 563 C CA . GLY A 1 71 ? -19.981 -12.232 4.362 1.00 94.62 71 GLY A CA 1
ATOM 564 C C . GLY A 1 71 ? -19.398 -11.289 3.301 1.00 94.62 71 GLY A C 1
ATOM 565 O O . GLY A 1 71 ? -19.384 -11.631 2.115 1.00 94.62 71 GLY A O 1
ATOM 566 N N . THR A 1 72 ? -18.910 -10.114 3.697 1.00 96.06 72 THR A N 1
ATOM 567 C CA . THR A 1 72 ? -18.196 -9.176 2.809 1.00 96.06 72 THR A CA 1
ATOM 568 C C . THR A 1 72 ? -16.725 -9.514 2.605 1.00 96.06 72 THR A C 1
ATOM 570 O O . THR A 1 72 ? -16.132 -9.084 1.626 1.00 96.06 72 THR A O 1
ATOM 573 N N . GLY A 1 73 ? -16.134 -10.293 3.511 1.00 94.31 73 GLY A N 1
ATOM 574 C CA . GLY A 1 73 ? -14.701 -10.588 3.491 1.00 94.31 73 GLY A CA 1
ATOM 575 C C . GLY A 1 73 ? -13.823 -9.430 3.964 1.00 94.31 73 GLY A C 1
ATOM 576 O O . GLY A 1 73 ? -12.613 -9.611 4.048 1.00 94.31 73 GLY A O 1
ATOM 577 N N . SER A 1 74 ? -14.393 -8.269 4.318 1.00 95.81 74 SER A N 1
ATOM 578 C CA . SER A 1 74 ? -13.617 -7.243 5.011 1.00 95.81 74 SER A CA 1
ATOM 579 C C . SER A 1 74 ? -13.246 -7.698 6.413 1.00 95.81 74 SER A C 1
ATOM 581 O O . SER A 1 74 ? -14.023 -8.395 7.064 1.00 95.81 74 SER A O 1
ATOM 583 N N . ALA A 1 75 ? -12.074 -7.283 6.869 1.00 96.19 75 ALA A N 1
ATOM 584 C CA . ALA A 1 75 ? -11.537 -7.638 8.168 1.00 96.19 75 ALA A CA 1
ATOM 585 C C . ALA A 1 75 ? -11.057 -6.381 8.889 1.00 96.19 75 ALA A C 1
ATOM 587 O O . ALA A 1 75 ? -10.390 -5.534 8.281 1.00 96.19 75 ALA A O 1
ATOM 588 N N . VAL A 1 76 ? -11.390 -6.277 10.173 1.00 97.12 76 VAL A N 1
ATOM 589 C CA . VAL A 1 76 ? -10.710 -5.351 11.078 1.00 97.12 76 VAL A CA 1
ATOM 590 C C . VAL A 1 76 ? -9.661 -6.088 11.885 1.00 97.12 76 VAL A C 1
ATOM 592 O O . VAL A 1 76 ? -9.801 -7.263 12.212 1.00 97.12 76 VAL A O 1
ATOM 595 N N . GLY A 1 77 ? -8.636 -5.346 12.262 1.00 95.88 77 GLY A N 1
ATOM 596 C CA . GLY A 1 77 ? -7.560 -5.830 13.104 1.00 95.88 77 GLY A CA 1
ATOM 597 C C . GLY A 1 77 ? -6.254 -6.075 12.359 1.00 95.88 77 GLY A C 1
ATOM 598 O O . GLY A 1 77 ? -6.220 -6.182 11.136 1.00 95.88 77 GLY A O 1
ATOM 599 N N . ASP A 1 78 ? -5.171 -6.108 13.126 1.00 94.00 78 ASP A N 1
ATOM 600 C CA . ASP A 1 78 ? -3.825 -6.426 12.650 1.00 94.00 78 ASP A CA 1
ATOM 601 C C . ASP A 1 78 ? -3.184 -7.439 13.599 1.00 94.00 78 ASP A C 1
ATOM 603 O O . ASP A 1 78 ? -2.685 -7.083 14.664 1.00 94.00 78 ASP A O 1
ATOM 607 N N . GLU A 1 79 ? -3.171 -8.721 13.230 1.00 91.38 79 GLU A N 1
ATOM 608 C CA . GLU A 1 79 ? -2.641 -9.785 14.090 1.00 91.38 79 GLU A CA 1
ATOM 609 C C . GLU A 1 79 ? -1.129 -9.689 14.356 1.00 91.38 79 GLU A C 1
ATOM 611 O O . GLU A 1 79 ? -0.580 -10.501 15.111 1.00 91.38 79 GLU A O 1
ATOM 616 N N . THR A 1 80 ? -0.440 -8.719 13.750 1.00 91.69 80 THR A N 1
ATOM 617 C CA . THR A 1 80 ? 0.989 -8.475 13.951 1.00 91.69 80 THR A CA 1
ATOM 618 C C . THR A 1 80 ? 1.296 -7.480 15.072 1.00 91.69 80 THR A C 1
ATOM 620 O O . THR A 1 80 ? 2.454 -7.395 15.496 1.00 91.69 80 THR A O 1
ATOM 623 N N . THR A 1 81 ? 0.290 -6.782 15.610 1.00 94.56 81 THR A N 1
ATOM 624 C CA . THR A 1 81 ? 0.460 -5.809 16.700 1.00 94.56 81 THR A CA 1
ATOM 625 C C . THR A 1 81 ? -0.062 -6.335 18.036 1.00 94.56 81 THR A C 1
ATOM 627 O O . THR A 1 81 ? -0.857 -7.272 18.111 1.00 94.56 81 THR A O 1
ATOM 630 N N . ALA A 1 82 ? 0.414 -5.746 19.139 1.00 92.38 82 ALA A N 1
ATOM 631 C CA . ALA A 1 82 ? -0.009 -6.140 20.488 1.00 92.38 82 ALA A CA 1
ATOM 632 C C . ALA A 1 82 ? -1.428 -5.657 20.828 1.00 92.38 82 ALA A C 1
ATOM 634 O O . ALA A 1 82 ? -2.034 -6.141 21.786 1.00 92.38 82 ALA A O 1
ATOM 635 N N . SER A 1 83 ? -1.934 -4.697 20.058 1.00 95.50 83 SER A N 1
ATOM 636 C CA . SER A 1 83 ? -3.273 -4.143 20.198 1.00 95.50 83 SER A CA 1
ATOM 637 C C . SER A 1 83 ? -4.307 -4.741 19.246 1.00 95.50 83 SER A C 1
ATOM 639 O O . SER A 1 83 ? -5.501 -4.496 19.400 1.00 95.50 83 SER A O 1
ATOM 641 N N . TYR A 1 84 ? -3.852 -5.480 18.233 1.00 97.06 84 TYR A N 1
ATOM 642 C CA . TYR A 1 84 ? -4.632 -5.771 17.036 1.00 97.06 84 TYR A CA 1
ATOM 643 C C . TYR A 1 84 ? -5.131 -4.521 16.301 1.00 97.06 84 TYR A C 1
ATOM 645 O O . TYR A 1 84 ? -6.115 -4.587 15.576 1.00 97.06 84 TYR A O 1
ATOM 653 N N . THR A 1 85 ? -4.456 -3.382 16.453 1.00 97.38 85 THR A N 1
ATOM 654 C CA . THR A 1 85 ? -4.756 -2.134 15.735 1.00 97.38 85 THR A CA 1
ATOM 655 C C . THR A 1 85 ? -3.530 -1.630 14.968 1.00 97.38 85 THR A C 1
ATOM 657 O O . THR A 1 85 ? -2.432 -2.158 15.138 1.00 97.38 85 THR A O 1
ATOM 660 N N . GLU A 1 86 ? -3.704 -0.623 14.111 1.00 95.88 86 GLU A N 1
ATOM 661 C CA . GLU A 1 86 ? -2.611 0.043 13.393 1.00 95.88 86 GLU A CA 1
ATOM 662 C C . GLU A 1 86 ? -1.963 1.094 14.308 1.00 95.88 86 GLU A C 1
ATOM 664 O O . GLU A 1 86 ? -2.620 2.045 14.733 1.00 95.88 86 GLU A O 1
ATOM 669 N N . GLU A 1 87 ? -0.671 0.926 14.595 1.00 95.94 87 GLU A N 1
ATOM 670 C CA . GLU A 1 87 ? 0.067 1.704 15.607 1.00 95.94 87 GLU A CA 1
ATOM 671 C C . GLU A 1 87 ? 1.016 2.764 15.002 1.00 95.94 87 GLU A C 1
ATOM 673 O O . GLU A 1 87 ? 1.663 3.530 15.720 1.00 95.94 87 GLU A O 1
ATOM 678 N N . THR A 1 88 ? 1.139 2.823 13.672 1.00 93.69 88 THR A N 1
ATOM 679 C CA . THR A 1 88 ? 2.046 3.745 12.959 1.00 93.69 88 THR A CA 1
ATOM 680 C C . THR A 1 88 ? 1.311 4.812 12.155 1.00 93.69 88 THR A C 1
ATOM 682 O O . THR A 1 88 ? 1.784 5.948 12.040 1.00 93.69 88 THR A O 1
ATOM 685 N N . ILE A 1 89 ? 0.144 4.477 11.609 1.00 92.38 89 ILE A N 1
ATOM 686 C CA . ILE A 1 89 ? -0.708 5.382 10.837 1.00 92.38 89 ILE A CA 1
ATOM 687 C C . ILE A 1 89 ? -1.893 5.796 11.705 1.00 92.38 89 ILE A C 1
ATOM 689 O O . ILE A 1 89 ? -2.981 5.257 11.583 1.00 92.38 89 ILE A O 1
ATOM 693 N N . VAL A 1 90 ? -1.691 6.787 12.566 1.00 94.31 90 VAL A N 1
ATOM 694 C CA . VAL A 1 90 ? -2.697 7.194 13.559 1.00 94.31 90 VAL A CA 1
ATOM 695 C C . VAL A 1 90 ? -3.081 8.664 13.410 1.00 94.31 90 VAL A C 1
ATOM 697 O O . VAL A 1 90 ? -2.322 9.470 12.863 1.00 94.31 90 VAL A O 1
ATOM 700 N N . ASN A 1 91 ? -4.269 9.033 13.892 1.00 90.25 91 ASN A N 1
ATOM 701 C CA . ASN A 1 91 ? -4.750 10.416 13.898 1.00 90.25 91 ASN A CA 1
ATOM 702 C C . ASN A 1 91 ? -4.976 10.905 15.335 1.00 90.25 91 ASN A C 1
ATOM 704 O O . ASN A 1 91 ? -6.105 10.995 15.814 1.00 90.25 91 ASN A O 1
ATOM 708 N N . GLY A 1 92 ? -3.872 11.240 16.005 1.00 87.44 92 GLY A N 1
ATOM 709 C CA . GLY A 1 92 ? -3.843 11.360 17.464 1.00 87.44 92 GLY A CA 1
ATOM 710 C C . GLY A 1 92 ? -3.678 9.988 18.122 1.00 87.44 92 GLY A C 1
ATOM 711 O O . GLY A 1 92 ? -3.732 8.979 17.430 1.00 87.44 92 GLY A O 1
ATOM 71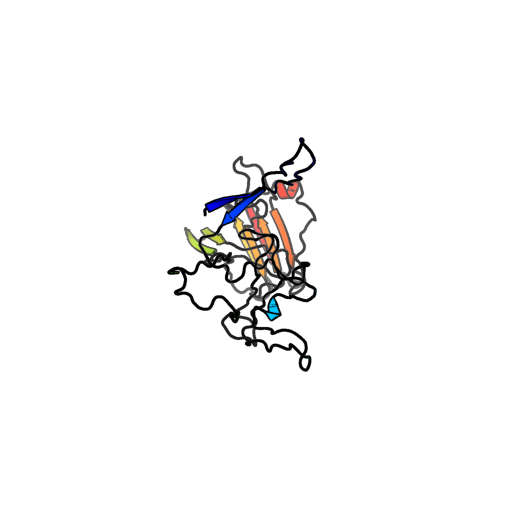2 N N . GLY A 1 93 ? -3.432 9.970 19.435 1.00 92.00 93 GLY A N 1
ATOM 713 C CA . GLY A 1 93 ? -3.292 8.718 20.184 1.00 92.00 93 GLY A CA 1
ATOM 714 C C . GLY A 1 93 ? -2.113 7.846 19.737 1.00 92.00 93 GLY A C 1
ATOM 715 O O . GLY A 1 93 ? -1.099 8.358 19.243 1.00 92.00 93 GLY A O 1
ATOM 716 N N . LEU A 1 94 ? -2.250 6.545 19.969 1.00 96.00 94 LEU A N 1
ATOM 717 C CA . LEU A 1 94 ? -1.310 5.485 19.614 1.00 96.00 94 LEU A CA 1
ATOM 718 C C . LEU A 1 94 ? -1.909 4.472 18.635 1.00 96.00 94 LEU A C 1
ATOM 720 O O . LEU A 1 94 ? -1.151 3.661 18.106 1.00 96.00 94 LEU A O 1
ATOM 724 N N . GLN A 1 95 ? -3.223 4.497 18.402 1.00 97.31 95 GLN A N 1
ATOM 725 C CA . GLN A 1 95 ? -3.936 3.436 17.697 1.00 97.31 95 GLN A CA 1
ATOM 726 C C . GLN A 1 95 ? -4.918 3.988 16.654 1.00 97.31 95 GLN A C 1
ATOM 728 O O . GLN A 1 95 ? -5.414 5.113 16.724 1.00 97.31 95 GLN A O 1
ATOM 733 N N . SER A 1 96 ? -5.199 3.180 15.636 1.00 96.88 96 SER A N 1
ATOM 734 C CA . SER A 1 96 ? -6.299 3.397 14.695 1.00 96.88 96 SER A CA 1
ATOM 735 C C . SER A 1 96 ? -6.829 2.059 14.186 1.00 96.88 96 SER A C 1
ATOM 737 O O . SER A 1 96 ? -6.101 1.069 14.173 1.00 96.88 96 SER A O 1
ATOM 739 N N . MET A 1 97 ? -8.091 2.001 13.756 1.00 96.62 97 MET A N 1
ATOM 740 C CA . MET A 1 97 ? -8.655 0.771 13.193 1.00 96.62 97 MET A CA 1
ATOM 741 C C . MET A 1 97 ? -8.105 0.492 11.784 1.00 96.62 97 MET A C 1
ATOM 743 O O . MET A 1 97 ? -8.401 1.262 10.862 1.00 96.62 97 MET A O 1
ATOM 747 N N . PRO A 1 98 ? -7.389 -0.627 11.568 1.00 95.69 98 PRO A N 1
ATOM 748 C CA . PRO A 1 98 ? -7.102 -1.099 10.226 1.00 95.69 98 PRO A CA 1
ATOM 749 C C . PRO A 1 98 ? -8.365 -1.732 9.631 1.00 95.69 98 PRO A C 1
ATOM 751 O O . PRO A 1 98 ? -9.124 -2.414 10.322 1.00 95.69 98 PRO A O 1
ATOM 754 N N . LEU A 1 99 ? -8.580 -1.512 8.336 1.00 95.00 99 LEU A N 1
ATOM 755 C CA . LEU A 1 99 ? -9.644 -2.148 7.568 1.00 95.00 99 LEU A CA 1
ATOM 756 C C . LEU A 1 99 ? -9.063 -2.717 6.276 1.00 95.00 99 LEU A C 1
ATOM 758 O O . LEU A 1 99 ? -8.710 -1.966 5.363 1.00 95.00 99 LEU A O 1
ATOM 762 N N . VAL A 1 100 ? -9.005 -4.043 6.194 1.00 92.75 100 VAL A N 1
ATOM 763 C CA . VAL A 1 100 ? -8.585 -4.774 4.996 1.00 92.75 100 VAL A CA 1
ATOM 764 C C . VAL A 1 100 ? -9.822 -5.242 4.241 1.00 92.75 100 VAL A C 1
ATOM 766 O O . VAL A 1 100 ? -10.792 -5.701 4.842 1.00 92.75 100 VAL A O 1
ATOM 769 N N . TYR A 1 101 ? -9.812 -5.119 2.915 1.00 91.38 101 TYR A N 1
ATOM 770 C CA . TYR A 1 101 ? -10.907 -5.584 2.071 1.00 91.38 101 TYR A CA 1
ATOM 771 C C . TYR A 1 101 ? -10.442 -5.931 0.655 1.00 91.38 101 TYR A C 1
ATOM 773 O O . TYR A 1 101 ? -9.541 -5.293 0.111 1.00 91.38 101 TYR A O 1
ATOM 781 N N . ASP A 1 102 ? -11.120 -6.895 0.032 1.00 88.88 102 ASP A N 1
ATOM 782 C CA . ASP A 1 102 ? -11.013 -7.193 -1.397 1.00 88.88 102 ASP A CA 1
ATOM 783 C C . ASP A 1 102 ? -12.406 -7.465 -1.982 1.00 88.88 102 ASP A C 1
ATOM 785 O O . ASP A 1 102 ? -12.973 -8.548 -1.858 1.00 88.88 102 ASP A O 1
ATOM 789 N N . ASN A 1 103 ? -12.952 -6.468 -2.681 1.00 89.12 103 ASN A N 1
ATOM 790 C CA . ASN A 1 103 ? -14.280 -6.562 -3.299 1.00 89.12 103 ASN A CA 1
ATOM 791 C C . ASN A 1 103 ? -14.310 -7.431 -4.569 1.00 89.12 103 ASN A C 1
ATOM 793 O O . ASN A 1 103 ? -15.365 -7.567 -5.192 1.00 89.12 103 ASN A O 1
ATOM 797 N N . ASN A 1 104 ? -13.171 -8.004 -4.966 1.00 85.38 104 ASN A N 1
ATOM 798 C CA . ASN A 1 104 ? -13.069 -8.985 -6.044 1.00 85.38 104 ASN A CA 1
ATOM 799 C C . ASN A 1 104 ? -12.809 -10.406 -5.521 1.00 85.38 104 ASN A C 1
ATOM 801 O O . ASN A 1 104 ? -12.700 -11.334 -6.330 1.00 85.38 104 ASN A O 1
ATOM 805 N N . GLN A 1 105 ? -12.741 -10.604 -4.201 1.00 85.56 105 GLN A N 1
ATOM 806 C CA . GLN A 1 105 ? -12.455 -11.906 -3.619 1.00 85.56 105 GLN A CA 1
ATOM 807 C C . GLN A 1 105 ? -13.579 -12.905 -3.917 1.00 85.56 105 GLN A C 1
ATOM 809 O O . GLN A 1 105 ? -14.755 -12.697 -3.607 1.00 85.56 105 GLN A O 1
ATOM 814 N N . GLN A 1 106 ? -13.219 -14.043 -4.513 1.00 89.25 106 GLN A N 1
ATOM 815 C CA . GLN A 1 106 ? -14.193 -15.081 -4.830 1.00 89.25 106 GLN A CA 1
ATOM 816 C C . GLN A 1 106 ? -14.826 -15.648 -3.550 1.00 89.25 106 GLN A C 1
ATOM 818 O O . GLN A 1 106 ? -14.132 -16.036 -2.616 1.00 89.25 106 GLN A O 1
ATOM 823 N N . GLY A 1 107 ? -16.155 -15.772 -3.546 1.00 91.06 107 GLY A N 1
ATOM 824 C CA . GLY A 1 107 ? -16.904 -16.343 -2.421 1.00 91.06 107 GLY A CA 1
ATOM 825 C C . GLY A 1 107 ? -17.379 -15.320 -1.390 1.00 91.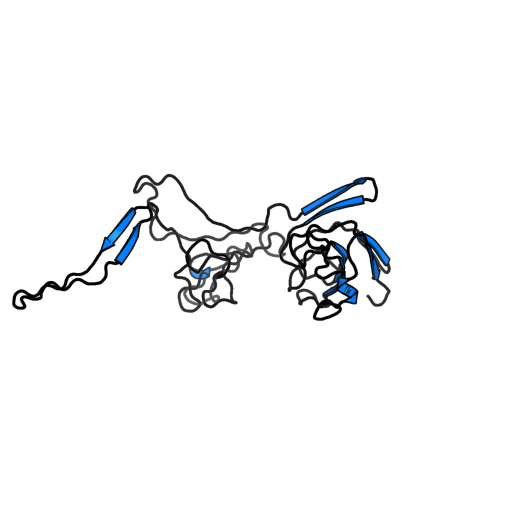06 107 GLY A C 1
ATOM 826 O O . GLY A 1 107 ? -18.146 -15.698 -0.507 1.00 91.06 107 GLY A O 1
ATOM 827 N N . TYR A 1 108 ? -17.005 -14.049 -1.549 1.00 93.12 108 TYR A N 1
ATOM 828 C CA . TYR A 1 108 ? -17.456 -12.938 -0.716 1.00 93.12 108 TYR A CA 1
ATOM 829 C C . TYR A 1 108 ? -18.293 -11.935 -1.514 1.00 93.12 108 TYR A C 1
ATOM 831 O O . TYR A 1 108 ? -18.413 -12.016 -2.742 1.00 93.12 108 TYR A O 1
ATOM 839 N N . SER A 1 109 ? -18.945 -11.023 -0.797 1.00 92.50 109 SER A N 1
ATOM 840 C CA . SER A 1 109 ? -19.727 -9.952 -1.414 1.00 92.50 109 SER A CA 1
ATOM 841 C C . SER A 1 109 ? -18.824 -8.943 -2.127 1.00 92.50 109 SER A C 1
ATOM 843 O O . SER A 1 109 ? -17.699 -8.695 -1.720 1.00 92.50 109 SER A O 1
ATOM 845 N N . MET A 1 110 ? -19.339 -8.307 -3.181 1.00 92.62 110 MET A N 1
ATOM 846 C CA . MET A 1 110 ? -18.598 -7.299 -3.962 1.00 92.62 110 MET A CA 1
ATOM 847 C C . MET A 1 110 ? -18.581 -5.912 -3.292 1.00 92.62 110 MET A C 1
ATOM 849 O O . MET A 1 110 ? -18.546 -4.883 -3.968 1.00 92.62 110 MET A O 1
ATOM 853 N N . TYR A 1 111 ? -18.692 -5.877 -1.968 1.00 93.44 111 TYR A N 1
ATOM 854 C CA . TYR A 1 111 ? -18.647 -4.673 -1.149 1.00 93.44 111 TYR A CA 1
ATOM 855 C C . TYR A 1 111 ? -18.052 -5.018 0.215 1.00 93.44 111 TYR A C 1
ATOM 857 O O . TYR A 1 111 ? -18.130 -6.166 0.646 1.00 93.44 111 TYR A O 1
ATOM 865 N N . SER A 1 112 ? -17.495 -4.010 0.881 1.00 94.12 112 SER A N 1
ATOM 866 C CA . SER A 1 112 ? -16.866 -4.107 2.201 1.00 94.12 112 SER A CA 1
ATOM 867 C C . SER A 1 112 ? -17.758 -3.439 3.239 1.00 94.12 112 SER A C 1
ATOM 869 O O . SER A 1 112 ? -18.317 -2.375 2.959 1.00 94.12 112 SER A O 1
ATOM 871 N N . GLU A 1 113 ? -17.878 -4.025 4.426 1.00 96.19 113 GLU A N 1
ATOM 872 C CA . GLU A 1 113 ? -18.690 -3.460 5.504 1.00 96.19 113 GLU A CA 1
ATOM 873 C C . GLU A 1 113 ? -18.152 -3.869 6.873 1.00 96.19 113 GLU A C 1
ATOM 875 O O . GLU A 1 113 ? -17.879 -5.045 7.126 1.00 96.19 113 GLU A O 1
ATOM 880 N N . VAL A 1 114 ? -18.069 -2.883 7.764 1.00 96.88 114 VAL A N 1
ATOM 881 C CA . VAL A 1 114 ? -17.803 -3.073 9.188 1.00 96.88 114 VAL A CA 1
ATOM 882 C C . VAL A 1 114 ? -18.773 -2.205 9.980 1.00 96.88 114 VAL A C 1
ATOM 884 O O . VAL A 1 114 ? -19.054 -1.072 9.583 1.00 96.88 114 VAL A O 1
ATOM 887 N N . GLU A 1 115 ? -19.279 -2.725 11.093 1.00 95.88 115 GLU A N 1
ATOM 888 C CA . GLU A 1 115 ? -20.287 -2.065 11.920 1.00 95.88 115 GLU A CA 1
ATOM 889 C C . GLU A 1 115 ? -19.874 -2.007 13.396 1.00 95.88 115 GLU A C 1
ATOM 891 O O . GLU A 1 115 ? -19.472 -3.011 13.976 1.00 95.88 115 GLU A O 1
ATOM 896 N N . LEU A 1 116 ? -20.058 -0.842 14.025 1.00 94.88 116 LEU A N 1
ATOM 897 C CA . LEU A 1 116 ? -19.999 -0.668 15.477 1.00 94.88 116 LEU A CA 1
ATOM 898 C C . LEU A 1 116 ? -21.393 -0.340 16.011 1.00 94.88 116 LEU A C 1
ATOM 900 O O . LEU A 1 116 ? -21.976 0.700 15.691 1.00 94.88 116 LEU A O 1
ATOM 904 N N . THR A 1 117 ? -21.920 -1.195 16.888 1.00 93.69 117 THR A N 1
ATOM 905 C CA . THR A 1 117 ? -23.176 -0.904 17.591 1.00 93.69 117 THR A CA 1
ATOM 906 C C . THR A 1 117 ? -22.917 -0.024 18.812 1.00 93.69 117 THR A C 1
ATOM 908 O O . THR A 1 117 ? -22.392 -0.478 19.828 1.00 93.69 117 THR A O 1
ATOM 911 N N . LEU A 1 118 ? -23.367 1.232 18.760 1.00 92.38 118 LEU A N 1
ATOM 912 C CA . LEU A 1 118 ? -23.218 2.170 19.875 1.00 92.38 118 LEU A CA 1
ATOM 913 C C . LEU A 1 118 ? -24.080 1.769 21.081 1.00 92.38 118 LEU A C 1
ATOM 915 O O . LEU A 1 118 ? -25.307 1.632 20.984 1.00 92.38 118 LEU A O 1
ATOM 919 N N . THR A 1 119 ? -23.450 1.632 22.248 1.00 89.00 119 THR A N 1
ATOM 920 C CA . THR A 1 119 ? -24.139 1.320 23.515 1.00 89.00 119 THR A CA 1
ATOM 921 C C . THR A 1 119 ? -24.431 2.574 24.348 1.00 89.00 119 THR A C 1
ATOM 923 O O . THR A 1 119 ? -25.457 2.642 25.034 1.00 89.00 119 THR A O 1
ATOM 926 N N . ASN A 1 120 ? -23.584 3.595 24.228 1.00 86.00 120 ASN A N 1
ATOM 927 C CA . ASN A 1 120 ? -23.666 4.923 24.837 1.00 86.00 120 ASN A CA 1
ATOM 928 C C . ASN A 1 120 ? -23.669 6.021 23.745 1.00 86.00 120 ASN A C 1
ATOM 930 O O . ASN A 1 120 ? -23.656 5.713 22.558 1.00 86.00 120 ASN A O 1
ATOM 934 N N . GLN A 1 121 ? -23.796 7.296 24.144 1.00 84.94 121 GLN A N 1
ATOM 935 C CA . GLN A 1 121 ? -23.731 8.468 23.242 1.00 84.94 121 GLN A CA 1
ATOM 936 C C . GLN A 1 121 ? -24.629 8.363 21.991 1.00 84.94 121 GLN A C 1
ATOM 938 O O . GLN A 1 121 ? -24.226 8.618 20.860 1.00 84.94 121 GLN A O 1
ATOM 943 N N . ARG A 1 122 ? -25.895 7.984 22.207 1.00 87.31 122 ARG A N 1
ATOM 944 C CA . ARG A 1 122 ? -26.904 7.838 21.142 1.00 87.31 122 ARG A CA 1
ATOM 945 C C . ARG A 1 122 ? -27.819 9.047 20.967 1.00 87.31 122 ARG A C 1
ATOM 947 O O . ARG A 1 122 ? -28.631 9.047 20.046 1.00 87.31 122 ARG A O 1
ATOM 954 N N . ASP A 1 123 ? -27.722 10.049 21.838 1.00 87.69 123 ASP A N 1
ATOM 955 C CA . ASP A 1 123 ? -28.454 11.306 21.681 1.00 87.69 123 ASP A CA 1
ATOM 956 C C . ASP A 1 123 ? -27.560 12.351 21.011 1.00 87.69 123 ASP A C 1
ATOM 958 O O . ASP A 1 123 ? -26.859 13.122 21.655 1.00 87.69 123 ASP A O 1
ATOM 962 N N . TRP A 1 124 ? -27.608 12.374 19.684 1.00 86.25 124 TRP A N 1
ATOM 963 C CA . TRP A 1 124 ? -26.836 13.303 18.859 1.00 86.25 124 TRP A CA 1
ATOM 964 C C . TRP A 1 124 ? -27.467 14.702 18.817 1.00 86.25 124 TRP A C 1
ATOM 966 O O . TRP A 1 124 ? -26.986 15.571 18.102 1.00 86.25 124 TRP A O 1
ATOM 976 N N . THR A 1 125 ? -28.565 14.934 19.546 1.00 88.38 125 THR A N 1
ATOM 977 C CA . THR A 1 125 ? -29.123 16.283 19.729 1.00 88.38 125 THR A CA 1
ATOM 978 C C . THR A 1 125 ? -28.567 16.968 20.976 1.00 88.38 125 THR A C 1
ATOM 980 O O . THR A 1 125 ? -28.667 18.193 21.110 1.00 88.38 125 THR A O 1
ATOM 983 N N . GLU A 1 126 ? -27.940 16.200 21.872 1.00 83.88 126 GLU A N 1
ATOM 984 C CA . GLU A 1 126 ? -27.274 16.719 23.057 1.00 83.88 126 GLU A CA 1
ATOM 985 C C . GLU A 1 126 ? -26.153 17.692 22.661 1.00 83.88 126 GLU A C 1
ATOM 987 O O . GLU A 1 126 ? -25.425 17.471 21.696 1.00 83.88 126 GLU A O 1
ATOM 992 N N . GLN A 1 127 ? -26.049 18.817 23.375 1.00 83.44 127 GLN A N 1
ATOM 993 C CA . GLN A 1 127 ? -25.114 19.916 23.078 1.00 83.44 127 GLN A CA 1
ATOM 994 C C . GLN A 1 127 ? -25.207 20.490 21.647 1.00 83.44 127 GLN A C 1
ATOM 996 O O . GLN A 1 127 ? -24.336 21.246 21.232 1.00 83.44 127 GLN A O 1
ATOM 1001 N N . GLY A 1 128 ? -26.2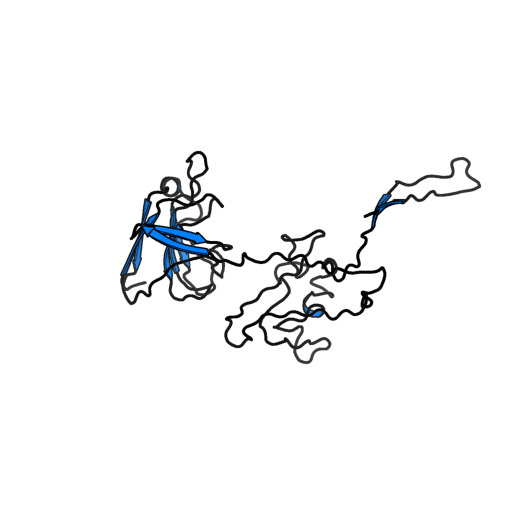81 20.199 20.901 1.00 87.50 128 GLY A N 1
ATOM 1002 C CA . GLY A 1 128 ? -26.476 20.735 19.555 1.00 87.50 128 GLY A CA 1
ATOM 1003 C C . GLY A 1 128 ? -25.468 20.210 18.531 1.00 87.50 128 GLY A C 1
ATOM 1004 O O . GLY A 1 128 ? -25.085 20.958 17.631 1.00 87.50 128 GLY A O 1
ATOM 1005 N N . VAL A 1 129 ? -25.031 18.952 18.660 1.00 88.50 129 VAL A N 1
ATOM 1006 C CA . VAL A 1 129 ? -24.171 18.299 17.662 1.00 88.50 129 VAL A CA 1
ATOM 1007 C C . VAL A 1 129 ? -24.835 18.347 16.282 1.00 88.50 129 VAL A C 1
ATOM 1009 O O . VAL A 1 129 ? -26.011 18.034 16.110 1.00 88.50 129 VAL A O 1
ATOM 1012 N N . THR A 1 130 ? -24.068 18.783 15.283 1.00 90.25 130 THR A N 1
ATOM 1013 C CA . THR A 1 130 ? -24.534 18.920 13.888 1.00 90.25 130 THR A CA 1
ATOM 1014 C C . THR A 1 130 ? -23.615 18.251 12.872 1.00 90.25 130 THR A C 1
ATOM 1016 O O . THR A 1 130 ? -23.956 18.196 11.691 1.00 90.25 130 THR A O 1
ATOM 1019 N N . GLU A 1 131 ? -22.476 17.723 13.315 1.00 90.06 131 GLU A N 1
ATOM 1020 C CA . GLU A 1 131 ? -21.435 17.169 12.456 1.00 90.06 131 GLU A CA 1
ATOM 1021 C C . GLU A 1 131 ? -20.895 15.861 13.042 1.00 90.06 131 GLU A C 1
ATOM 1023 O O . GLU A 1 131 ? -20.676 15.750 14.249 1.00 90.06 131 GLU A O 1
ATOM 1028 N N . LEU A 1 132 ? -20.680 14.882 12.161 1.00 88.88 132 LEU A N 1
ATOM 1029 C CA . LEU A 1 132 ? -19.899 13.678 12.422 1.00 88.88 132 LEU A CA 1
ATOM 1030 C C . LEU A 1 132 ? -18.606 13.786 11.618 1.00 88.88 132 LEU A C 1
ATOM 1032 O O . LEU A 1 132 ? -18.647 13.854 10.389 1.00 88.88 132 LEU A O 1
ATOM 1036 N N . SER A 1 133 ? -17.475 13.751 12.313 1.00 90.50 133 SER A N 1
ATOM 1037 C CA . SER A 1 133 ? -16.153 13.721 11.693 1.00 90.50 133 SER A CA 1
ATOM 1038 C C . SER A 1 133 ? -15.600 12.305 11.727 1.00 90.50 133 SER A C 1
ATOM 1040 O O . SER A 1 133 ? -15.486 11.713 12.797 1.00 90.50 133 SER A O 1
ATOM 1042 N N . LEU A 1 134 ? -15.220 11.787 10.560 1.00 91.19 134 LEU A N 1
ATOM 1043 C CA . LEU A 1 134 ? -14.493 10.529 10.422 1.00 91.19 134 LEU A CA 1
ATOM 1044 C C . LEU A 1 134 ? -13.118 10.815 9.824 1.00 91.19 134 LEU A C 1
ATOM 1046 O O . LEU A 1 134 ? -13.013 11.435 8.764 1.00 91.19 134 LEU A O 1
ATOM 1050 N N . TRP A 1 135 ? -12.073 10.335 10.489 1.00 91.19 135 TRP A N 1
ATOM 1051 C CA . TRP A 1 135 ? -10.710 10.388 9.980 1.00 91.19 135 TRP A CA 1
ATOM 1052 C C . TRP A 1 135 ? -10.347 9.018 9.437 1.00 91.19 135 TRP A C 1
ATOM 1054 O O . TRP A 1 135 ? -10.355 8.037 10.170 1.00 91.19 135 TRP A O 1
ATOM 1064 N N . PHE A 1 136 ? -10.043 8.953 8.148 1.00 91.31 136 PHE A N 1
ATOM 1065 C CA . PHE A 1 136 ? -9.606 7.725 7.505 1.00 91.31 136 PHE A CA 1
ATOM 1066 C C . PHE A 1 136 ? -8.439 8.029 6.575 1.00 91.31 136 PHE A C 1
ATOM 1068 O O . PHE A 1 136 ? -8.372 9.094 5.952 1.00 91.31 136 PHE A O 1
ATOM 1075 N N . ARG A 1 137 ? -7.524 7.070 6.455 1.00 89.56 137 ARG A N 1
ATOM 1076 C CA . ARG A 1 137 ? -6.474 7.080 5.443 1.00 89.56 137 ARG A CA 1
ATOM 1077 C C . ARG A 1 137 ? -6.704 5.895 4.519 1.00 89.56 137 ARG A C 1
ATOM 1079 O O . ARG A 1 137 ? -6.355 4.771 4.845 1.00 89.56 137 ARG A O 1
ATOM 1086 N N . GLY A 1 138 ? -7.312 6.164 3.371 1.00 83.94 138 GLY A N 1
ATOM 1087 C CA . GLY A 1 138 ? -7.416 5.189 2.292 1.00 83.94 138 GLY A CA 1
ATOM 1088 C C . GLY A 1 138 ? -6.252 5.302 1.312 1.00 83.94 138 GLY A C 1
ATOM 1089 O O . GLY A 1 138 ? -5.562 6.325 1.252 1.00 83.94 138 GLY A O 1
ATOM 1090 N N . ASN A 1 139 ? -6.091 4.274 0.486 1.00 73.81 139 ASN A N 1
ATOM 1091 C CA . ASN A 1 139 ? -5.300 4.385 -0.733 1.00 73.81 139 ASN A CA 1
ATOM 1092 C C . ASN A 1 139 ? -5.970 5.388 -1.701 1.00 73.81 139 ASN A C 1
ATOM 1094 O O . ASN A 1 139 ? -7.198 5.530 -1.700 1.00 73.81 139 ASN A O 1
ATOM 1098 N N . PRO A 1 140 ? -5.197 6.133 -2.512 1.00 67.56 140 PRO A N 1
ATOM 1099 C CA . PRO A 1 140 ? -5.754 7.094 -3.461 1.00 67.56 140 PRO A CA 1
ATOM 1100 C C . PRO A 1 140 ? -6.728 6.422 -4.445 1.00 67.56 140 PRO A C 1
ATOM 1102 O O . PRO A 1 140 ? -6.470 5.338 -4.956 1.00 67.56 140 PRO A O 1
ATOM 1105 N N . ALA A 1 141 ? -7.840 7.102 -4.755 1.00 59.06 141 ALA A N 1
ATOM 1106 C CA . ALA A 1 141 ? -8.924 6.574 -5.599 1.00 59.06 141 ALA A CA 1
ATOM 1107 C C . ALA A 1 141 ? -8.506 6.242 -7.047 1.00 59.06 141 ALA A C 1
ATOM 1109 O O . ALA A 1 141 ? -9.223 5.539 -7.757 1.00 59.06 141 ALA A O 1
ATOM 1110 N N . SER A 1 142 ? -7.365 6.769 -7.497 1.00 64.06 142 SER A N 1
ATOM 1111 C CA . SER A 1 142 ? -6.755 6.428 -8.776 1.00 64.06 142 SER A CA 1
ATOM 1112 C C . SER A 1 142 ? -5.483 5.636 -8.517 1.00 64.06 142 SER A C 1
ATOM 1114 O O . SER A 1 142 ? -4.509 6.189 -8.014 1.00 64.06 142 SER A O 1
ATOM 1116 N N . VAL A 1 143 ? -5.482 4.366 -8.921 1.00 66.25 143 VAL A N 1
ATOM 1117 C CA . VAL A 1 143 ? -4.281 3.515 -8.924 1.00 66.25 143 VAL A CA 1
ATOM 1118 C C . VAL A 1 143 ? -3.271 3.933 -9.996 1.00 66.25 143 VAL A C 1
ATOM 1120 O O . VAL A 1 143 ? -2.175 3.385 -10.052 1.00 66.25 143 VAL A O 1
ATOM 1123 N N . GLY A 1 144 ? -3.626 4.883 -10.869 1.00 81.81 144 GLY A N 1
ATOM 1124 C CA . GLY A 1 144 ? -2.746 5.366 -11.919 1.00 81.81 144 GLY A CA 1
ATOM 1125 C C . GLY A 1 144 ? -3.453 5.913 -13.155 1.00 81.81 144 GLY A C 1
ATOM 1126 O O . GLY A 1 144 ? -4.677 5.988 -13.235 1.00 81.81 144 GLY A O 1
ATOM 1127 N N . SER A 1 145 ? -2.654 6.310 -14.139 1.00 89.31 145 SER A N 1
ATOM 1128 C CA . SER A 1 145 ? -3.116 6.697 -15.471 1.00 89.31 145 SER A CA 1
ATOM 1129 C C . SER A 1 145 ? -2.171 6.139 -16.531 1.00 89.31 145 SER A C 1
ATOM 1131 O O . SER A 1 145 ? -1.002 5.888 -16.244 1.00 89.31 145 SER A O 1
ATOM 1133 N N . PHE A 1 146 ? -2.668 5.963 -17.755 1.00 92.44 146 PHE A N 1
ATOM 1134 C CA . PHE A 1 146 ? -1.875 5.568 -18.915 1.00 92.44 146 PHE A CA 1
ATOM 1135 C C . PHE A 1 146 ? -2.312 6.400 -20.118 1.00 92.44 146 PHE A C 1
ATOM 1137 O O . PHE A 1 146 ? -3.466 6.325 -20.548 1.00 92.44 146 PHE A O 1
ATOM 1144 N N . VAL A 1 147 ? -1.396 7.204 -20.653 1.00 94.50 147 VAL A N 1
ATOM 1145 C CA . VAL A 1 147 ? -1.640 8.058 -21.819 1.00 94.50 147 VAL A CA 1
ATOM 1146 C C . VAL A 1 147 ? -0.550 7.814 -22.850 1.00 94.50 147 VAL A C 1
ATOM 1148 O O . VAL A 1 147 ? 0.633 7.864 -22.529 1.00 94.50 147 VAL A O 1
ATOM 1151 N N . GLU A 1 148 ? -0.946 7.578 -24.098 1.00 95.88 148 GLU A N 1
ATOM 1152 C CA . GLU A 1 148 ? -0.030 7.557 -25.237 1.00 95.88 148 GLU A CA 1
ATOM 1153 C C . GLU A 1 148 ? 0.032 8.947 -25.885 1.00 95.88 148 GLU A C 1
ATOM 1155 O O . GLU A 1 148 ? -1.000 9.545 -26.199 1.00 95.88 148 GLU A O 1
ATOM 1160 N N . GLY A 1 149 ? 1.240 9.458 -26.115 1.00 89.50 149 GLY A N 1
ATOM 1161 C CA . GLY A 1 149 ? 1.443 10.732 -26.793 1.00 89.50 149 GLY A CA 1
ATOM 1162 C C . GLY A 1 149 ? 2.902 11.192 -26.774 1.00 89.50 149 GLY A C 1
ATOM 1163 O O . GLY A 1 149 ? 3.401 11.531 -25.702 1.00 89.50 149 GLY A O 1
ATOM 1164 N N . PRO A 1 150 ? 3.584 11.294 -27.935 1.00 94.31 150 PRO A N 1
ATOM 1165 C CA . PRO A 1 150 ? 3.191 10.828 -29.277 1.00 94.31 150 PRO A CA 1
ATOM 1166 C C . PRO A 1 150 ? 3.117 9.291 -29.382 1.00 94.31 150 PRO A C 1
ATOM 1168 O O . PRO A 1 150 ? 3.415 8.589 -28.423 1.00 94.31 150 PRO A O 1
ATOM 1171 N N . VAL A 1 151 ? 2.730 8.759 -30.551 1.00 95.19 151 VAL A N 1
ATOM 1172 C CA . VAL A 1 151 ? 2.643 7.302 -30.786 1.00 95.19 151 VAL A CA 1
ATOM 1173 C C . VAL A 1 151 ? 3.947 6.603 -30.387 1.00 95.19 151 VAL A C 1
ATOM 1175 O O . VAL A 1 151 ? 5.026 7.000 -30.830 1.00 95.19 151 VAL A O 1
ATOM 1178 N N . GLY A 1 152 ? 3.838 5.558 -29.566 1.00 91.69 152 GLY A N 1
ATOM 1179 C CA . GLY A 1 152 ? 4.977 4.817 -29.016 1.00 91.69 152 GLY A CA 1
ATOM 1180 C C . GLY A 1 152 ? 5.663 5.469 -27.810 1.00 91.69 152 GLY A C 1
ATOM 1181 O O . GLY A 1 152 ? 6.655 4.930 -27.323 1.00 91.69 152 GLY A O 1
ATOM 1182 N N . THR A 1 153 ? 5.164 6.604 -27.316 1.00 96.00 153 THR A N 1
ATOM 1183 C CA . THR A 1 153 ? 5.580 7.224 -26.050 1.00 96.00 153 THR A CA 1
ATOM 1184 C C . THR A 1 153 ? 4.416 7.187 -25.079 1.00 96.00 153 THR A C 1
ATOM 1186 O O . THR A 1 153 ? 3.329 7.670 -25.387 1.00 96.00 153 THR A O 1
ATOM 1189 N N . TYR A 1 154 ? 4.653 6.623 -23.901 1.00 95.62 154 TYR A N 1
ATOM 1190 C CA . TYR A 1 154 ? 3.623 6.430 -22.893 1.00 95.62 154 TYR A CA 1
ATOM 1191 C C . TYR A 1 154 ? 4.005 7.169 -21.617 1.00 95.62 154 TYR A C 1
ATOM 1193 O O . TYR A 1 154 ? 5.126 7.036 -21.128 1.00 95.62 154 TYR A O 1
ATOM 1201 N N . THR A 1 155 ? 3.065 7.935 -21.075 1.00 95.62 155 THR A N 1
ATOM 1202 C CA . THR A 1 155 ? 3.160 8.527 -19.742 1.00 95.62 155 THR A CA 1
ATOM 1203 C C . THR A 1 155 ? 2.250 7.748 -18.814 1.00 95.62 155 THR A C 1
ATOM 1205 O O . THR A 1 155 ? 1.065 7.566 -19.101 1.00 95.62 155 THR A O 1
ATOM 1208 N N . MET A 1 156 ? 2.822 7.283 -17.706 1.00 94.00 156 MET A N 1
ATOM 1209 C CA . MET A 1 156 ? 2.101 6.557 -16.677 1.00 94.00 156 MET A CA 1
ATOM 1210 C C . MET A 1 156 ? 2.208 7.275 -15.343 1.00 94.00 156 MET A C 1
ATOM 1212 O O . MET A 1 156 ? 3.297 7.670 -14.934 1.00 94.00 156 MET A O 1
ATOM 1216 N N . THR A 1 157 ? 1.079 7.401 -14.657 1.00 91.88 157 THR A N 1
ATOM 1217 C CA . THR A 1 157 ? 1.044 7.694 -13.220 1.00 91.88 157 THR A CA 1
ATOM 1218 C C . THR A 1 157 ? 0.731 6.391 -12.509 1.00 91.88 157 THR A C 1
ATOM 1220 O O . THR A 1 157 ? -0.082 5.618 -13.011 1.00 91.88 157 THR A O 1
ATOM 1223 N N . ALA A 1 158 ? 1.354 6.137 -11.367 1.00 89.81 158 ALA A N 1
ATOM 1224 C CA . ALA A 1 158 ? 1.116 4.937 -10.579 1.00 89.81 158 ALA A CA 1
ATOM 1225 C C . ALA A 1 158 ? 1.186 5.272 -9.091 1.00 89.81 158 ALA A C 1
ATOM 1227 O O . ALA A 1 158 ? 1.923 6.173 -8.687 1.00 89.81 158 ALA A O 1
ATOM 1228 N N . THR A 1 159 ? 0.441 4.522 -8.292 1.00 86.19 159 THR A N 1
ATOM 1229 C CA . THR A 1 159 ? 0.521 4.529 -6.829 1.00 86.19 159 THR A CA 1
ATOM 1230 C C . THR A 1 159 ? 0.479 3.091 -6.327 1.00 86.19 159 THR A C 1
ATOM 1232 O O . THR A 1 159 ? 0.000 2.208 -7.038 1.00 86.19 159 THR A O 1
ATOM 1235 N N . GLY A 1 160 ? 0.925 2.872 -5.098 1.00 86.44 160 GLY A N 1
ATOM 1236 C CA . GLY A 1 160 ? 0.868 1.576 -4.430 1.00 86.44 160 GLY A CA 1
ATOM 1237 C C . GLY A 1 160 ? 1.981 1.441 -3.399 1.00 86.44 160 GLY A C 1
ATOM 1238 O O . GLY A 1 160 ? 2.908 2.257 -3.392 1.00 86.44 160 GLY A O 1
ATOM 1239 N N . ALA A 1 161 ? 1.862 0.451 -2.518 1.00 86.31 161 ALA A N 1
ATOM 1240 C CA . ALA A 1 161 ? 2.842 0.171 -1.475 1.00 86.31 161 ALA A CA 1
ATOM 1241 C C . ALA A 1 161 ? 4.203 -0.287 -2.036 1.00 86.31 161 ALA A C 1
ATOM 1243 O O . ALA A 1 161 ? 5.199 0.419 -1.889 1.00 86.31 161 ALA A O 1
ATOM 1244 N N . ASP A 1 162 ? 4.259 -1.460 -2.672 1.00 92.31 162 ASP A N 1
ATOM 1245 C CA . ASP A 1 162 ? 5.430 -1.995 -3.378 1.00 92.31 162 ASP A CA 1
ATOM 1246 C C . ASP A 1 162 ? 5.033 -3.273 -4.147 1.00 92.31 162 ASP A C 1
ATOM 1248 O O . ASP A 1 162 ? 3.883 -3.709 -4.100 1.00 92.31 162 ASP A O 1
ATOM 1252 N N . ILE A 1 163 ? 6.004 -3.906 -4.809 1.00 95.12 163 ILE A N 1
ATOM 1253 C CA . ILE A 1 163 ? 5.882 -5.248 -5.405 1.00 95.12 163 ILE A CA 1
ATOM 1254 C C . ILE A 1 163 ? 6.770 -6.302 -4.707 1.00 95.12 163 ILE A C 1
ATOM 1256 O O . ILE A 1 163 ? 7.162 -7.312 -5.290 1.00 95.12 163 ILE A O 1
ATOM 1260 N N . TYR A 1 164 ? 7.188 -6.026 -3.465 1.00 95.06 164 TYR A N 1
ATOM 1261 C CA . TYR A 1 164 ? 8.137 -6.866 -2.722 1.00 95.06 164 TYR A CA 1
ATOM 1262 C C . TYR A 1 164 ? 7.467 -7.884 -1.789 1.00 95.06 164 TYR A C 1
ATOM 1264 O O . TYR A 1 164 ? 7.941 -9.016 -1.683 1.00 95.06 164 TYR A O 1
ATOM 1272 N N . GLY A 1 165 ? 6.388 -7.481 -1.103 1.00 94.19 165 GLY A N 1
ATOM 1273 C CA . GLY A 1 165 ? 5.665 -8.292 -0.111 1.00 94.19 165 GLY A CA 1
ATOM 1274 C C . GLY A 1 165 ? 4.889 -9.451 -0.735 1.00 94.19 165 GLY A C 1
ATOM 1275 O O . GLY A 1 165 ? 5.183 -9.845 -1.851 1.00 94.19 165 GLY A O 1
ATOM 1276 N N . SER A 1 166 ? 3.891 -10.016 -0.057 1.00 91.88 166 SER A N 1
ATOM 1277 C CA . SER A 1 166 ? 3.032 -11.098 -0.591 1.00 91.88 166 SER A CA 1
ATOM 1278 C C . SER A 1 166 ? 1.994 -10.630 -1.622 1.00 91.88 166 SER A C 1
ATOM 1280 O O . SER A 1 166 ? 1.482 -11.447 -2.378 1.00 91.88 166 SER A O 1
ATOM 1282 N N . ALA A 1 167 ? 1.721 -9.329 -1.689 1.00 91.44 167 ALA A N 1
ATOM 1283 C CA . ALA A 1 167 ? 0.775 -8.716 -2.610 1.00 91.44 167 ALA A CA 1
ATOM 1284 C C . ALA A 1 167 ? 1.407 -7.484 -3.271 1.00 91.44 167 ALA A C 1
ATOM 1286 O O . ALA A 1 167 ? 2.093 -6.703 -2.612 1.00 91.44 167 ALA A O 1
ATOM 1287 N N . ASP A 1 168 ? 1.194 -7.342 -4.576 1.00 93.50 168 ASP A N 1
ATOM 1288 C CA . ASP A 1 168 ? 1.705 -6.249 -5.392 1.00 93.50 168 ASP A CA 1
ATOM 1289 C C . ASP A 1 168 ? 0.678 -5.121 -5.505 1.00 93.50 168 ASP A C 1
ATOM 1291 O O . ASP A 1 168 ? -0.454 -5.342 -5.937 1.00 93.50 168 ASP A O 1
ATOM 1295 N N . GLU A 1 169 ? 1.109 -3.892 -5.229 1.00 90.12 169 GLU A N 1
ATOM 1296 C CA . GLU A 1 169 ? 0.327 -2.685 -5.497 1.00 90.12 169 GLU A CA 1
ATOM 1297 C C . GLU A 1 169 ? 1.080 -1.778 -6.474 1.00 90.12 169 GLU A C 1
ATOM 1299 O O . GLU A 1 169 ? 2.086 -1.154 -6.135 1.00 90.12 169 GLU A O 1
ATOM 1304 N N . PHE A 1 170 ? 0.605 -1.719 -7.719 1.00 91.62 170 PHE A N 1
ATOM 1305 C CA . PHE A 1 170 ? 1.214 -0.925 -8.786 1.00 91.62 170 PHE A CA 1
ATOM 1306 C C . PHE A 1 170 ? 0.233 -0.685 -9.941 1.00 91.62 170 PHE A C 1
ATOM 1308 O O . PHE A 1 170 ? -0.844 -1.279 -10.010 1.00 91.62 170 PHE A O 1
ATOM 1315 N N . HIS A 1 171 ? 0.630 0.161 -10.896 1.00 92.00 171 HIS A N 1
ATOM 1316 C CA . HIS A 1 171 ? -0.097 0.370 -12.148 1.00 92.00 171 HIS A CA 1
ATOM 1317 C C . HIS A 1 171 ? 0.663 -0.228 -13.325 1.00 92.00 171 HIS A C 1
ATOM 1319 O O . HIS A 1 171 ? 1.868 -0.015 -13.466 1.00 92.00 171 HIS A O 1
ATOM 1325 N N . TYR A 1 172 ? -0.037 -0.921 -14.218 1.00 92.00 172 TYR A N 1
ATOM 1326 C CA . TYR A 1 172 ? 0.568 -1.457 -15.429 1.00 92.00 172 TYR A CA 1
ATOM 1327 C C . TYR A 1 172 ? -0.425 -1.500 -16.585 1.00 92.00 172 TYR A C 1
ATOM 1329 O O . TYR A 1 172 ? -1.599 -1.829 -16.424 1.00 92.00 172 TYR A O 1
ATOM 1337 N N . ALA A 1 173 ? 0.074 -1.183 -17.777 1.00 92.88 173 ALA A N 1
ATOM 1338 C CA . ALA A 1 173 ? -0.603 -1.473 -19.030 1.00 92.88 173 ALA A CA 1
ATOM 1339 C C . ALA A 1 173 ? -0.090 -2.817 -19.549 1.00 92.88 173 ALA A C 1
ATOM 1341 O O . ALA A 1 173 ? 1.120 -3.052 -19.575 1.00 92.88 173 ALA A O 1
ATOM 1342 N N . TYR A 1 174 ? -0.996 -3.705 -19.960 1.00 94.31 174 TYR A N 1
ATOM 1343 C CA . TYR A 1 174 ? -0.625 -5.066 -20.332 1.00 94.31 174 TYR A CA 1
ATOM 1344 C C . TYR A 1 174 ? -1.217 -5.519 -21.656 1.00 94.31 174 TYR A C 1
ATOM 1346 O O . TYR A 1 174 ? -2.219 -5.014 -22.162 1.00 94.31 174 TYR A O 1
ATOM 1354 N N . LYS A 1 175 ? -0.579 -6.556 -22.190 1.00 93.81 175 LYS A N 1
ATOM 1355 C CA . LYS A 1 175 ? -1.091 -7.391 -23.265 1.00 93.81 175 LYS A CA 1
ATOM 1356 C C . LYS A 1 175 ? -0.784 -8.836 -22.907 1.00 93.81 175 LYS A C 1
ATOM 1358 O O . LYS A 1 175 ? 0.309 -9.126 -22.431 1.00 93.81 175 LYS A O 1
ATOM 1363 N N . MET A 1 176 ? -1.728 -9.739 -23.159 1.00 95.06 176 MET A N 1
ATOM 1364 C CA . MET A 1 176 ? -1.484 -11.161 -22.930 1.00 95.06 176 MET A CA 1
ATOM 1365 C C . MET A 1 176 ? -0.353 -11.674 -23.828 1.00 95.06 176 MET A C 1
ATOM 1367 O O . MET A 1 176 ? -0.362 -11.455 -25.044 1.00 95.06 176 MET A O 1
ATOM 1371 N N . LEU A 1 177 ? 0.593 -12.382 -23.214 1.00 93.69 177 LEU A N 1
ATOM 1372 C CA . LEU A 1 177 ? 1.645 -13.137 -23.882 1.00 93.69 177 LEU A CA 1
ATOM 1373 C C . LEU A 1 177 ? 1.324 -14.631 -23.768 1.00 93.69 177 LEU A C 1
ATOM 1375 O O . LEU A 1 177 ? 1.096 -15.141 -22.676 1.00 93.69 177 LEU A O 1
ATOM 1379 N N . THR A 1 178 ? 1.330 -15.348 -24.891 1.00 92.00 178 THR A N 1
ATOM 1380 C CA . THR A 1 178 ? 1.206 -16.811 -24.914 1.00 92.00 178 THR A CA 1
ATOM 1381 C C . THR A 1 178 ? 2.504 -17.412 -25.432 1.00 92.00 178 THR A C 1
ATOM 1383 O O . THR A 1 178 ? 2.935 -17.089 -26.536 1.00 92.00 178 THR A O 1
ATOM 1386 N N . GLY A 1 179 ? 3.108 -18.314 -24.658 1.00 92.56 179 GLY A N 1
ATOM 1387 C CA . GLY A 1 179 ? 4.384 -18.931 -25.021 1.00 92.56 179 GLY A CA 1
ATOM 1388 C C . GLY A 1 179 ? 5.578 -17.989 -24.836 1.00 92.56 179 GLY A C 1
ATOM 1389 O O . GLY A 1 179 ? 5.560 -17.104 -23.980 1.00 92.56 179 GLY A O 1
ATOM 1390 N N . VAL A 1 180 ? 6.642 -18.237 -25.596 1.00 95.94 180 VAL A N 1
ATOM 1391 C CA . VAL A 1 180 ? 7.885 -17.458 -25.523 1.00 95.94 180 VAL A CA 1
ATOM 1392 C C . VAL A 1 180 ? 7.686 -16.045 -26.064 1.00 95.94 180 VAL A C 1
ATOM 1394 O O . VAL A 1 180 ? 6.876 -15.822 -26.965 1.00 95.94 180 VAL A O 1
ATOM 1397 N N . GLY A 1 181 ? 8.453 -15.087 -25.557 1.00 95.81 181 GLY A N 1
ATOM 1398 C CA . GLY A 1 181 ? 8.385 -13.719 -26.053 1.00 95.81 181 GLY A CA 1
ATOM 1399 C C . GLY A 1 181 ? 9.325 -12.774 -25.336 1.00 95.81 181 GLY A C 1
ATOM 1400 O O . GLY A 1 181 ? 9.999 -13.140 -24.380 1.00 95.81 181 GLY A O 1
ATOM 1401 N N . SER A 1 182 ? 9.357 -11.535 -25.808 1.00 96.12 182 SER A N 1
ATOM 1402 C CA . SER A 1 182 ? 10.151 -10.477 -25.200 1.00 96.12 182 SER A CA 1
ATOM 1403 C C . SER A 1 182 ? 9.353 -9.192 -25.107 1.00 96.12 182 SER A C 1
ATOM 1405 O O . SER A 1 182 ? 8.588 -8.873 -26.020 1.00 96.12 182 SER A O 1
ATOM 1407 N N . ILE A 1 183 ? 9.612 -8.420 -24.062 1.00 96.81 183 ILE A N 1
ATOM 1408 C CA . ILE A 1 183 ? 9.137 -7.048 -23.923 1.00 96.81 183 ILE A CA 1
ATOM 1409 C C . ILE A 1 183 ? 10.348 -6.127 -23.788 1.00 96.81 183 ILE A C 1
ATOM 1411 O O . ILE A 1 183 ? 11.300 -6.436 -23.074 1.00 96.81 183 ILE A O 1
ATOM 1415 N N . VAL A 1 184 ? 10.332 -5.021 -24.528 1.00 97.38 184 VAL A N 1
ATOM 1416 C CA . VAL A 1 184 ? 11.412 -4.032 -24.571 1.00 97.38 184 VAL A CA 1
ATOM 1417 C C . VAL A 1 184 ? 10.785 -2.653 -24.458 1.00 97.38 184 VAL A C 1
ATOM 1419 O O . VAL A 1 184 ? 9.836 -2.355 -25.184 1.00 97.38 184 VAL A O 1
ATOM 1422 N N . ALA A 1 185 ? 11.325 -1.810 -23.585 1.00 97.25 185 ALA A N 1
ATOM 1423 C CA . ALA A 1 185 ? 10.900 -0.423 -23.452 1.00 97.25 185 ALA A CA 1
ATOM 1424 C C . ALA A 1 185 ? 12.099 0.473 -23.146 1.00 97.25 185 ALA A C 1
ATOM 1426 O O . ALA A 1 185 ? 13.048 0.052 -22.484 1.00 97.25 185 ALA A O 1
ATOM 1427 N N . ARG A 1 186 ? 12.047 1.721 -23.611 1.00 98.25 186 ARG A N 1
ATOM 1428 C CA . ARG A 1 186 ? 12.948 2.768 -23.138 1.00 98.25 186 ARG A CA 1
ATOM 1429 C C . ARG A 1 186 ? 12.250 3.521 -22.018 1.00 98.25 186 ARG A C 1
ATOM 1431 O O . ARG A 1 186 ? 11.228 4.157 -22.256 1.00 98.25 186 ARG A O 1
ATOM 1438 N N . VAL A 1 187 ? 12.791 3.440 -20.810 1.00 98.38 187 VAL A N 1
ATOM 1439 C CA . VAL A 1 187 ? 12.349 4.279 -19.696 1.00 98.38 187 VAL A CA 1
ATOM 1440 C C . VAL A 1 187 ? 12.976 5.645 -19.913 1.00 98.38 187 VAL A C 1
ATOM 1442 O O . VAL A 1 187 ? 14.188 5.768 -19.784 1.00 98.38 187 VAL A O 1
ATOM 1445 N N . GLU A 1 188 ? 12.185 6.643 -20.305 1.00 97.88 188 GLU A N 1
ATOM 1446 C CA . GLU A 1 188 ? 12.685 8.003 -20.568 1.00 97.88 188 GLU A CA 1
ATOM 1447 C C . GLU A 1 188 ? 12.962 8.771 -19.266 1.00 97.88 188 GLU A C 1
ATOM 1449 O O . GLU A 1 188 ? 13.977 9.454 -19.153 1.00 97.88 188 GLU A O 1
ATOM 1454 N N . SER A 1 189 ? 12.094 8.624 -18.262 1.00 96.69 189 SER A N 1
ATOM 1455 C CA . SER A 1 189 ? 12.228 9.262 -16.949 1.00 96.69 189 SER A CA 1
ATOM 1456 C C . SER A 1 189 ? 11.391 8.540 -15.897 1.00 96.69 189 SER A C 1
ATOM 1458 O O . SER A 1 189 ? 10.368 7.941 -16.229 1.00 96.69 189 SER A O 1
ATOM 1460 N N . VAL A 1 190 ? 11.780 8.677 -14.630 1.00 97.75 190 VAL A N 1
ATOM 1461 C CA . VAL A 1 190 ? 10.988 8.266 -13.462 1.00 97.75 190 VAL A CA 1
ATOM 1462 C C . VAL A 1 190 ? 10.961 9.442 -12.494 1.00 97.75 190 VAL A C 1
ATOM 1464 O O . VAL A 1 190 ? 12.009 10.021 -12.210 1.00 97.75 190 VAL A O 1
ATOM 1467 N N . GLU A 1 191 ? 9.775 9.834 -12.032 1.00 96.06 191 GLU A N 1
ATOM 1468 C CA . GLU A 1 191 ? 9.641 10.906 -11.043 1.00 96.06 191 GLU A CA 1
ATOM 1469 C C . GLU A 1 191 ? 10.154 10.438 -9.675 1.00 96.06 191 GLU A C 1
ATOM 1471 O O . GLU A 1 191 ? 9.868 9.321 -9.242 1.00 96.06 191 GLU A O 1
ATOM 1476 N N . GLN A 1 192 ? 10.918 11.294 -8.991 1.00 96.19 192 GLN A N 1
ATOM 1477 C CA . GLN A 1 192 ? 11.518 10.984 -7.695 1.00 96.19 192 GLN A CA 1
ATOM 1478 C C . GLN A 1 192 ? 10.517 11.183 -6.551 1.00 96.19 192 GLN A C 1
ATOM 1480 O O . GLN A 1 192 ? 10.573 12.168 -5.815 1.00 96.19 192 GLN A O 1
ATOM 1485 N N . THR A 1 193 ? 9.585 10.242 -6.416 1.00 94.25 193 THR A N 1
ATOM 1486 C CA . THR A 1 193 ? 8.656 10.167 -5.275 1.00 94.25 193 THR A CA 1
ATOM 1487 C C . THR A 1 193 ? 9.230 9.352 -4.116 1.00 94.25 193 THR A C 1
ATOM 1489 O O . THR A 1 193 ? 8.865 9.576 -2.963 1.00 94.25 193 THR A O 1
ATOM 1492 N N . HIS A 1 194 ? 10.143 8.424 -4.415 1.00 95.38 194 HIS A N 1
ATOM 1493 C CA . HIS A 1 194 ? 10.865 7.584 -3.466 1.00 95.38 194 HIS A CA 1
ATOM 1494 C C . HIS A 1 194 ? 12.075 6.936 -4.163 1.00 95.38 194 HIS A C 1
ATOM 1496 O O . HIS A 1 194 ? 11.981 6.575 -5.336 1.00 95.38 194 HIS A O 1
ATOM 1502 N N . ASN A 1 195 ? 13.176 6.679 -3.442 1.00 96.19 195 ASN A N 1
ATOM 1503 C CA . ASN A 1 195 ? 14.382 6.043 -4.010 1.00 96.19 195 ASN A CA 1
ATOM 1504 C C . ASN A 1 195 ? 14.105 4.675 -4.657 1.00 96.19 195 ASN A C 1
ATOM 1506 O O . ASN A 1 195 ? 14.831 4.250 -5.548 1.00 96.19 195 ASN A O 1
ATOM 1510 N N . TRP A 1 196 ? 13.034 4.008 -4.221 1.00 95.00 196 TRP A N 1
ATOM 1511 C CA . TRP A 1 196 ? 12.570 2.724 -4.749 1.00 95.00 196 TRP A CA 1
ATOM 1512 C C . TRP A 1 196 ? 11.329 2.832 -5.642 1.00 95.00 196 TRP A C 1
ATOM 1514 O O . TRP A 1 196 ? 10.679 1.812 -5.872 1.00 95.00 196 TRP A O 1
ATOM 1524 N N . ALA A 1 197 ? 10.973 4.025 -6.131 1.00 95.94 197 ALA A N 1
ATOM 1525 C CA . ALA A 1 197 ? 9.958 4.173 -7.174 1.00 95.94 197 ALA A CA 1
ATOM 1526 C C . ALA A 1 197 ? 10.443 3.489 -8.462 1.00 95.94 197 ALA A C 1
ATOM 1528 O O . ALA A 1 197 ? 11.619 3.579 -8.805 1.00 95.94 197 ALA A O 1
ATOM 1529 N N . LYS A 1 198 ? 9.556 2.774 -9.163 1.00 96.06 198 LYS A N 1
ATOM 1530 C CA . LYS A 1 198 ? 9.941 1.845 -10.239 1.00 96.06 198 LYS A CA 1
ATOM 1531 C C . LYS A 1 198 ? 9.210 2.178 -11.533 1.00 96.06 198 LYS A C 1
ATOM 1533 O O . LYS A 1 198 ? 7.994 2.351 -11.527 1.00 96.06 198 LYS A O 1
ATOM 1538 N N . ALA A 1 199 ? 9.932 2.173 -12.651 1.00 97.56 199 ALA A N 1
ATOM 1539 C CA . ALA A 1 199 ? 9.336 2.100 -13.983 1.00 97.56 199 ALA A CA 1
ATOM 1540 C C . ALA A 1 199 ? 10.113 1.108 -14.849 1.00 97.56 199 ALA A C 1
ATOM 1542 O O . ALA A 1 199 ? 11.344 1.100 -14.850 1.00 97.56 199 ALA A O 1
ATOM 1543 N N . GLY A 1 200 ? 9.413 0.260 -15.598 1.00 97.56 200 GLY A N 1
ATOM 1544 C CA . GLY A 1 200 ? 10.081 -0.788 -16.356 1.00 97.56 200 GLY A CA 1
ATOM 1545 C C . GLY A 1 200 ? 9.141 -1.722 -17.093 1.00 97.56 200 GLY A C 1
ATOM 1546 O O . GLY A 1 200 ? 8.027 -1.354 -17.461 1.00 97.56 200 GLY A O 1
ATOM 1547 N N . VAL A 1 201 ? 9.624 -2.938 -17.319 1.00 98.25 201 VAL A N 1
ATOM 1548 C CA . VAL A 1 201 ? 8.891 -4.006 -17.998 1.00 98.25 201 VAL A CA 1
ATOM 1549 C C . VAL A 1 201 ? 8.728 -5.201 -17.071 1.00 98.25 201 VAL A C 1
ATOM 1551 O O . VAL A 1 201 ? 9.603 -5.490 -16.257 1.00 98.25 201 VAL A O 1
ATOM 1554 N N . MET A 1 202 ? 7.611 -5.907 -17.216 1.00 97.94 202 MET A N 1
ATOM 1555 C CA . MET A 1 202 ? 7.268 -7.072 -16.408 1.00 97.94 202 MET A CA 1
ATOM 1556 C C . MET A 1 202 ? 6.629 -8.151 -17.283 1.00 97.94 202 MET A C 1
ATOM 1558 O O . MET A 1 202 ? 5.884 -7.849 -18.218 1.00 97.94 202 MET A O 1
ATOM 1562 N N . VAL A 1 203 ? 6.900 -9.409 -16.947 1.00 97.38 203 VAL A N 1
ATOM 1563 C CA . VAL A 1 203 ? 6.101 -10.567 -17.353 1.00 97.38 203 VAL A CA 1
ATOM 1564 C C . VAL A 1 203 ? 5.469 -11.139 -16.086 1.00 97.38 203 VAL A C 1
ATOM 1566 O O . VAL A 1 203 ? 6.175 -11.411 -15.119 1.00 97.38 203 VAL A O 1
ATOM 1569 N N . ARG A 1 204 ? 4.142 -11.284 -16.082 1.00 96.38 204 ARG A N 1
ATOM 1570 C CA . ARG A 1 204 ? 3.335 -11.681 -14.919 1.00 96.38 204 ARG A CA 1
ATOM 1571 C C . ARG A 1 204 ? 2.362 -12.792 -15.310 1.00 96.38 204 ARG A C 1
ATOM 1573 O O . ARG A 1 204 ? 1.832 -12.757 -16.420 1.00 96.38 204 ARG A O 1
ATOM 1580 N N . GLU A 1 205 ? 2.170 -13.772 -14.430 1.00 95.44 205 GLU A N 1
ATOM 1581 C CA . GLU A 1 205 ? 1.351 -14.960 -14.709 1.00 95.44 205 GLU A CA 1
ATOM 1582 C C . GLU A 1 205 ? -0.160 -14.667 -14.709 1.00 95.44 205 GLU A C 1
ATOM 1584 O O . GLU A 1 205 ? -0.848 -15.023 -15.667 1.00 95.44 205 GLU A O 1
ATOM 1589 N N . THR A 1 206 ? -0.671 -13.981 -13.684 1.00 94.69 206 THR A N 1
ATOM 1590 C CA . THR A 1 206 ? -2.078 -13.561 -13.565 1.00 94.69 206 THR A CA 1
ATOM 1591 C C . THR A 1 206 ? -2.184 -12.077 -13.196 1.00 94.69 206 THR A C 1
ATOM 1593 O O . THR A 1 206 ? -1.179 -11.390 -13.025 1.00 94.69 206 THR A O 1
ATOM 1596 N N . LEU A 1 207 ? -3.405 -11.541 -13.105 1.00 91.56 207 LEU A N 1
ATOM 1597 C CA . LEU A 1 207 ? -3.629 -10.158 -12.660 1.00 91.56 207 LEU A CA 1
ATOM 1598 C C . LEU A 1 207 ? -3.770 -10.047 -11.130 1.00 91.56 207 LEU A C 1
ATOM 1600 O O . LEU A 1 207 ? -3.931 -8.937 -10.630 1.00 91.56 207 LEU A O 1
ATOM 1604 N N . ASP A 1 208 ? -3.702 -11.165 -10.402 1.00 91.88 208 ASP A N 1
ATOM 1605 C CA . ASP A 1 208 ? -3.892 -11.210 -8.948 1.00 91.88 208 ASP A CA 1
ATOM 1606 C C . ASP A 1 208 ? -2.702 -10.570 -8.232 1.00 91.88 208 ASP A C 1
ATOM 1608 O O . ASP A 1 208 ? -1.571 -10.647 -8.722 1.00 91.88 208 ASP A O 1
ATOM 1612 N N . ALA A 1 209 ? -2.924 -9.964 -7.063 1.00 91.56 209 ALA A N 1
ATOM 1613 C CA . ALA A 1 209 ? -1.896 -9.203 -6.350 1.00 91.56 209 ALA A CA 1
ATOM 1614 C C . ALA A 1 209 ? -0.668 -10.055 -5.975 1.00 91.56 209 ALA A C 1
ATOM 1616 O O . ALA A 1 209 ? 0.455 -9.578 -6.098 1.00 91.56 209 ALA A O 1
ATOM 1617 N N . GLY A 1 210 ? -0.840 -11.326 -5.611 1.00 93.81 210 GLY A N 1
ATOM 1618 C CA . GLY A 1 210 ? 0.266 -12.231 -5.278 1.00 93.81 210 GLY A CA 1
ATOM 1619 C C . GLY A 1 210 ? 0.818 -13.059 -6.443 1.00 93.81 210 GLY A C 1
ATOM 1620 O O . GLY A 1 210 ? 1.507 -14.051 -6.214 1.00 93.81 210 GLY A O 1
ATOM 1621 N N . SER A 1 211 ? 0.522 -12.716 -7.702 1.00 97.06 211 SER A N 1
ATOM 1622 C CA . SER A 1 211 ? 0.975 -13.497 -8.864 1.00 97.06 211 SER A CA 1
ATOM 1623 C C . SER A 1 211 ? 2.495 -13.531 -9.012 1.00 97.06 211 SER A C 1
ATOM 1625 O O . SER A 1 211 ? 3.184 -12.520 -8.872 1.00 97.06 211 SER A O 1
ATOM 1627 N N . LYS A 1 212 ? 3.004 -14.681 -9.466 1.00 97.69 212 LYS A N 1
ATOM 1628 C CA . LYS A 1 212 ? 4.382 -14.831 -9.944 1.00 97.69 212 LYS A CA 1
ATOM 1629 C C . LYS A 1 212 ? 4.692 -13.810 -11.037 1.00 97.69 212 LYS A C 1
ATOM 1631 O O . LYS A 1 212 ? 3.849 -13.539 -11.905 1.00 97.69 212 LYS A O 1
ATOM 1636 N N . PHE A 1 213 ? 5.903 -13.262 -11.006 1.00 97.62 213 PHE A N 1
ATOM 1637 C CA . PHE A 1 213 ? 6.370 -12.298 -11.998 1.00 97.62 213 PHE A CA 1
ATOM 1638 C C . PHE A 1 213 ? 7.892 -12.306 -12.144 1.00 97.62 213 PHE A C 1
ATOM 1640 O O . PHE A 1 213 ? 8.611 -12.730 -11.241 1.00 97.62 213 PHE A O 1
ATOM 1647 N N . ALA A 1 214 ? 8.367 -11.756 -13.259 1.00 97.81 214 ALA A N 1
ATOM 1648 C CA . ALA A 1 214 ? 9.730 -11.274 -13.446 1.00 97.81 214 ALA A CA 1
ATOM 1649 C C . ALA A 1 214 ? 9.674 -9.836 -13.983 1.00 97.81 214 ALA A C 1
ATOM 1651 O O . ALA A 1 214 ? 8.893 -9.542 -14.892 1.00 97.81 214 ALA A O 1
ATOM 1652 N N . ALA A 1 215 ? 10.481 -8.940 -13.422 1.00 98.00 215 ALA A N 1
ATOM 1653 C CA . ALA A 1 215 ? 10.487 -7.517 -13.733 1.00 98.00 215 ALA A CA 1
ATOM 1654 C C . ALA A 1 215 ? 11.919 -6.989 -13.874 1.00 98.00 215 ALA A C 1
ATOM 1656 O O . ALA A 1 215 ? 12.806 -7.373 -13.116 1.00 98.00 215 ALA A O 1
ATOM 1657 N N . VAL A 1 216 ? 12.127 -6.077 -14.826 1.00 98.06 216 VAL A N 1
ATOM 1658 C CA . VAL A 1 216 ? 13.329 -5.236 -14.910 1.00 98.06 216 VAL A CA 1
ATOM 1659 C C . VAL A 1 216 ? 12.876 -3.790 -14.916 1.00 98.06 216 VAL A C 1
ATOM 1661 O O . VAL A 1 216 ? 12.077 -3.393 -15.769 1.00 98.06 216 VAL A O 1
ATOM 1664 N N . TYR A 1 217 ? 13.396 -3.004 -13.983 1.00 97.00 217 TYR A N 1
ATOM 1665 C CA . TYR A 1 217 ? 12.990 -1.617 -13.795 1.00 97.00 217 TYR A CA 1
ATOM 1666 C C . TYR A 1 217 ? 14.174 -0.688 -13.548 1.00 97.00 217 TYR A C 1
ATOM 1668 O O . TYR A 1 217 ? 15.268 -1.114 -13.180 1.00 97.00 217 TYR A O 1
ATOM 1676 N N . ILE A 1 218 ? 13.911 0.592 -13.790 1.00 98.31 218 ILE A N 1
ATOM 1677 C CA . ILE A 1 218 ? 14.771 1.738 -13.520 1.00 98.31 218 ILE A CA 1
ATOM 1678 C C . ILE A 1 218 ? 14.136 2.544 -12.381 1.00 98.31 218 ILE A C 1
ATOM 1680 O O . ILE A 1 218 ? 12.918 2.748 -12.366 1.00 98.31 218 ILE A O 1
ATOM 1684 N N . MET A 1 219 ? 14.966 2.997 -11.448 1.00 97.38 219 MET A N 1
ATOM 1685 C CA . MET A 1 219 ? 14.631 3.909 -10.360 1.00 97.38 219 MET A CA 1
ATOM 1686 C C . MET A 1 219 ? 14.952 5.365 -10.722 1.00 97.38 219 MET A C 1
ATOM 1688 O O . MET A 1 219 ? 15.756 5.621 -11.626 1.00 97.38 219 MET A O 1
ATOM 1692 N N . PRO A 1 220 ? 14.327 6.345 -10.044 1.00 97.94 220 PRO A N 1
ATOM 1693 C CA . PRO A 1 220 ? 14.555 7.758 -10.323 1.00 97.94 220 PRO A CA 1
ATOM 1694 C C . PRO A 1 220 ? 15.981 8.208 -9.988 1.00 97.94 220 PRO A C 1
ATOM 1696 O O . PRO A 1 220 ? 16.714 7.574 -9.232 1.00 97.94 220 PRO A O 1
ATOM 1699 N N . THR A 1 221 ? 16.375 9.362 -10.510 1.00 98.00 221 THR A N 1
ATOM 1700 C CA . THR A 1 221 ? 17.537 10.103 -10.006 1.00 98.00 221 THR A CA 1
ATOM 1701 C C . THR A 1 221 ? 17.087 11.145 -8.992 1.00 98.00 221 THR A C 1
ATOM 1703 O O . THR A 1 221 ? 15.960 11.638 -9.050 1.00 98.00 221 THR A O 1
ATOM 1706 N N . ASN A 1 222 ? 17.980 11.544 -8.093 1.00 96.44 222 ASN A N 1
ATOM 1707 C CA . ASN A 1 222 ? 17.763 12.711 -7.245 1.00 96.44 222 ASN A CA 1
ATOM 1708 C C . ASN A 1 222 ? 17.665 13.994 -8.086 1.00 96.44 222 ASN A C 1
ATOM 1710 O O . ASN A 1 222 ? 18.051 14.030 -9.257 1.00 96.44 222 ASN A O 1
ATOM 1714 N N . ALA A 1 223 ? 17.183 15.077 -7.470 1.00 94.25 223 ALA A N 1
ATOM 1715 C CA . ALA A 1 223 ? 17.033 16.373 -8.137 1.00 94.25 223 ALA A CA 1
ATOM 1716 C C . ALA A 1 223 ? 18.362 16.951 -8.667 1.00 94.25 223 ALA A C 1
ATOM 1718 O O . ALA A 1 223 ? 18.361 17.735 -9.614 1.00 94.25 223 ALA A O 1
ATOM 1719 N N . ASP A 1 224 ? 19.492 16.560 -8.075 1.00 94.62 224 ASP A N 1
ATOM 1720 C CA . ASP A 1 224 ? 20.842 16.932 -8.512 1.00 94.62 224 ASP A CA 1
ATOM 1721 C C . ASP A 1 224 ? 21.412 16.011 -9.612 1.00 94.62 224 ASP A C 1
ATOM 1723 O O . ASP A 1 224 ? 22.552 16.190 -10.041 1.00 94.62 224 ASP A O 1
ATOM 1727 N N . GLY A 1 225 ? 20.624 15.039 -10.084 1.00 91.25 225 GLY A N 1
ATOM 1728 C CA . GLY A 1 225 ? 21.004 14.069 -11.109 1.00 91.25 225 GLY A CA 1
ATOM 1729 C C . GLY A 1 225 ? 21.812 12.880 -10.588 1.00 91.25 225 GLY A C 1
ATOM 1730 O O . GLY A 1 225 ? 22.190 12.019 -11.383 1.00 91.25 225 GLY A O 1
ATOM 1731 N N . THR A 1 226 ? 22.084 12.798 -9.281 1.00 95.06 226 THR A N 1
ATOM 1732 C CA . THR A 1 226 ? 22.740 11.620 -8.702 1.00 95.06 226 THR A CA 1
ATOM 1733 C C . THR A 1 226 ? 21.804 10.412 -8.708 1.00 95.06 226 THR A C 1
ATOM 1735 O O . THR A 1 226 ? 20.582 10.541 -8.599 1.00 95.06 226 THR A O 1
ATOM 1738 N N . ALA A 1 227 ? 22.376 9.221 -8.869 1.00 95.31 227 ALA A N 1
ATOM 1739 C CA . ALA A 1 227 ? 21.612 7.983 -8.865 1.00 95.31 227 ALA A CA 1
ATOM 1740 C C . ALA A 1 227 ? 21.002 7.686 -7.488 1.00 95.31 227 ALA A C 1
ATOM 1742 O O . ALA A 1 227 ? 21.591 8.008 -6.454 1.00 95.31 227 ALA A O 1
ATOM 1743 N N . THR A 1 228 ? 19.844 7.027 -7.499 1.00 96.81 228 THR A N 1
ATOM 1744 C CA . THR A 1 228 ? 19.300 6.334 -6.327 1.00 96.81 228 THR A CA 1
ATOM 1745 C C . THR A 1 228 ? 19.714 4.863 -6.404 1.00 96.81 228 THR A C 1
ATOM 1747 O O . THR A 1 228 ? 20.894 4.563 -6.289 1.00 96.81 228 THR A O 1
ATOM 1750 N N . GLU A 1 229 ? 18.790 3.956 -6.701 1.00 96.06 229 GLU A N 1
ATOM 1751 C CA . GLU A 1 229 ? 18.993 2.506 -6.734 1.00 96.06 229 GLU A CA 1
ATOM 1752 C C . GLU A 1 229 ? 19.206 1.961 -8.163 1.00 96.06 229 GLU A C 1
ATOM 1754 O O . GLU A 1 229 ? 19.389 0.759 -8.356 1.00 96.06 229 GLU A O 1
ATOM 1759 N N . GLY A 1 230 ? 19.212 2.846 -9.168 1.00 96.62 230 GLY A N 1
ATOM 1760 C CA . GLY A 1 230 ? 19.562 2.547 -10.559 1.00 96.62 230 GLY A CA 1
ATOM 1761 C C . GLY A 1 230 ? 18.641 1.533 -11.232 1.00 96.62 230 GLY A C 1
ATOM 1762 O O . GLY A 1 230 ? 17.445 1.782 -11.348 1.00 96.62 230 GLY A O 1
ATOM 1763 N N . CYS A 1 231 ? 19.178 0.408 -11.715 1.00 97.25 231 CYS A N 1
ATOM 1764 C CA . CYS A 1 231 ? 18.378 -0.676 -12.291 1.00 97.25 231 CYS A CA 1
ATOM 1765 C C . CYS A 1 231 ? 18.368 -1.939 -11.426 1.00 97.25 231 CYS A C 1
ATOM 1767 O O . CYS A 1 231 ? 19.391 -2.298 -10.843 1.00 97.25 231 CYS A O 1
ATOM 1769 N N . ARG A 1 232 ? 17.262 -2.690 -11.435 1.00 96.31 232 ARG A N 1
ATOM 1770 C CA . ARG A 1 232 ? 17.206 -4.027 -10.818 1.00 96.31 232 ARG A CA 1
ATOM 1771 C C . ARG A 1 232 ? 16.402 -5.014 -11.647 1.00 96.31 232 ARG A C 1
ATOM 1773 O O . ARG A 1 232 ? 15.478 -4.631 -12.369 1.00 96.31 232 ARG A O 1
ATOM 1780 N N . PHE A 1 233 ? 16.728 -6.288 -11.458 1.00 97.31 233 PHE A N 1
ATOM 1781 C CA . PHE A 1 233 ? 15.842 -7.404 -11.755 1.00 97.31 233 PHE A CA 1
ATOM 1782 C C . PHE A 1 233 ? 15.192 -7.916 -10.461 1.00 97.31 233 PHE A C 1
ATOM 1784 O O . PHE A 1 233 ? 15.880 -8.118 -9.459 1.00 97.31 233 PHE A O 1
ATOM 1791 N N . GLN A 1 234 ? 13.882 -8.153 -10.498 1.00 97.44 234 GLN A N 1
ATOM 1792 C CA . GLN A 1 234 ? 13.109 -8.699 -9.381 1.00 97.44 234 GLN A CA 1
ATOM 1793 C C . GLN A 1 234 ? 12.149 -9.776 -9.872 1.00 97.44 234 GLN A C 1
ATOM 1795 O O . GLN A 1 234 ? 11.581 -9.655 -10.960 1.00 97.44 234 GLN A O 1
ATOM 1800 N N . ALA A 1 235 ? 11.934 -10.809 -9.064 1.00 97.69 235 ALA A N 1
ATOM 1801 C CA . ALA A 1 235 ? 11.003 -11.877 -9.380 1.00 97.69 235 ALA A CA 1
ATOM 1802 C C . ALA A 1 235 ? 10.254 -12.388 -8.150 1.00 97.69 235 ALA A C 1
ATOM 1804 O O . ALA A 1 235 ? 10.823 -12.519 -7.065 1.00 97.69 235 ALA A O 1
ATOM 1805 N N . ARG A 1 236 ? 8.994 -12.766 -8.358 1.00 98.06 236 ARG A N 1
ATOM 1806 C CA . ARG A 1 236 ? 8.203 -13.555 -7.414 1.00 98.06 236 ARG A CA 1
ATOM 1807 C C . ARG A 1 236 ? 8.072 -14.973 -7.954 1.00 98.06 236 ARG A C 1
ATOM 1809 O O . ARG A 1 236 ? 7.509 -15.168 -9.031 1.00 98.06 236 ARG A O 1
ATOM 1816 N N . LEU A 1 237 ? 8.609 -15.947 -7.219 1.00 96.50 237 LEU A N 1
ATOM 1817 C CA . LEU A 1 237 ? 8.675 -17.347 -7.661 1.00 96.50 237 LEU A CA 1
ATOM 1818 C C . LEU A 1 237 ? 7.455 -18.172 -7.237 1.00 96.50 237 LEU A C 1
ATOM 1820 O O . LEU A 1 237 ? 7.091 -19.131 -7.924 1.00 96.50 237 LEU A O 1
ATOM 1824 N N . ASP A 1 238 ? 6.805 -17.775 -6.147 1.00 97.19 238 ASP A N 1
ATOM 1825 C CA . ASP A 1 238 ? 5.656 -18.458 -5.563 1.00 97.19 238 ASP A CA 1
ATOM 1826 C C . ASP A 1 238 ? 4.474 -17.503 -5.433 1.00 97.19 238 ASP A C 1
ATOM 1828 O O . ASP A 1 238 ? 4.645 -16.328 -5.111 1.00 97.19 238 ASP A O 1
ATOM 1832 N N . THR A 1 239 ? 3.273 -18.014 -5.698 1.00 96.81 239 THR A N 1
ATOM 1833 C CA . THR A 1 239 ? 2.038 -17.252 -5.507 1.00 96.81 239 THR A CA 1
ATOM 1834 C C . THR A 1 239 ? 1.912 -16.866 -4.036 1.00 96.81 239 THR A C 1
ATOM 1836 O O . THR A 1 239 ? 2.155 -17.702 -3.166 1.00 96.81 239 THR A O 1
ATOM 1839 N N . ASP A 1 240 ? 1.595 -15.599 -3.775 1.00 93.56 240 ASP A N 1
ATOM 1840 C CA . ASP A 1 240 ? 1.461 -14.990 -2.443 1.00 93.56 240 ASP A CA 1
ATOM 1841 C C . ASP A 1 240 ? 2.740 -15.029 -1.568 1.00 93.56 240 ASP A C 1
ATOM 1843 O O . ASP A 1 240 ? 2.713 -14.660 -0.394 1.00 93.56 240 ASP A O 1
ATOM 1847 N N . GLY A 1 241 ? 3.891 -15.439 -2.116 1.00 94.56 241 GLY A N 1
ATOM 1848 C CA . GLY A 1 241 ? 5.190 -15.432 -1.425 1.00 94.56 241 GLY A CA 1
ATOM 1849 C C . GLY A 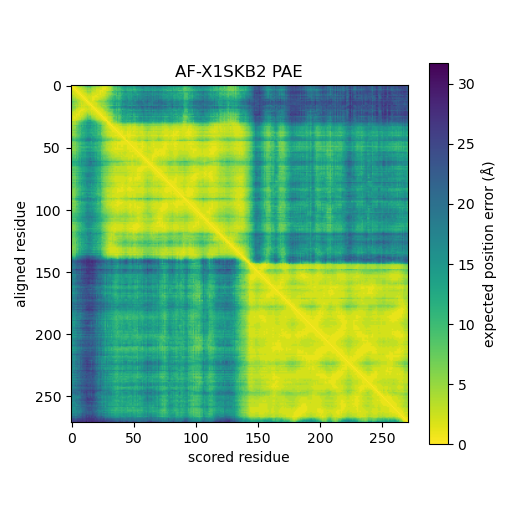1 241 ? 6.008 -14.188 -1.761 1.00 94.56 241 GLY A C 1
ATOM 1850 O O . GLY A 1 241 ? 5.872 -13.674 -2.858 1.00 94.56 241 GLY A O 1
ATOM 1851 N N . GLY A 1 242 ? 6.870 -13.697 -0.865 1.00 96.44 242 GLY A N 1
ATOM 1852 C CA . GLY A 1 242 ? 7.680 -12.491 -1.116 1.00 96.44 242 GLY A CA 1
ATOM 1853 C C . GLY A 1 242 ? 8.558 -12.565 -2.375 1.00 96.44 242 GLY A C 1
ATOM 1854 O O . GLY A 1 242 ? 9.007 -13.638 -2.788 1.00 96.44 242 GLY A O 1
ATOM 1855 N N . ALA A 1 243 ? 8.815 -11.412 -2.990 1.00 97.38 243 ALA A N 1
ATOM 1856 C CA . ALA A 1 243 ? 9.692 -11.309 -4.148 1.00 97.38 243 ALA A CA 1
ATOM 1857 C C . ALA A 1 243 ? 11.180 -11.329 -3.749 1.00 97.38 243 ALA A C 1
ATOM 1859 O O . ALA A 1 243 ? 11.566 -11.032 -2.621 1.00 97.38 243 ALA A O 1
ATOM 1860 N N . THR A 1 244 ? 12.036 -11.648 -4.715 1.00 97.06 244 THR A N 1
ATOM 1861 C CA . THR A 1 244 ? 13.498 -11.632 -4.586 1.00 97.06 244 THR A CA 1
ATOM 1862 C C . THR A 1 244 ? 14.113 -10.727 -5.646 1.00 97.06 244 THR A C 1
ATOM 1864 O O . THR A 1 244 ? 13.565 -10.593 -6.741 1.00 97.06 244 THR A O 1
ATOM 1867 N N . SER A 1 245 ? 15.245 -10.104 -5.323 1.00 96.00 245 SER A N 1
ATOM 1868 C CA . SER A 1 245 ? 16.006 -9.250 -6.241 1.00 96.00 245 SER A CA 1
ATOM 1869 C C . SER A 1 245 ? 17.316 -9.924 -6.646 1.00 96.00 245 SER A C 1
ATOM 1871 O O . SER A 1 245 ? 17.830 -10.789 -5.942 1.00 96.00 245 SER A O 1
ATOM 1873 N N . ASP A 1 246 ? 17.883 -9.489 -7.766 1.00 94.69 246 ASP A N 1
ATOM 1874 C CA . ASP A 1 246 ? 19.187 -9.923 -8.289 1.00 94.69 246 ASP A CA 1
ATOM 1875 C C . ASP A 1 246 ? 20.383 -9.710 -7.340 1.00 94.69 246 ASP A C 1
ATOM 1877 O O . ASP A 1 246 ? 21.407 -10.381 -7.469 1.00 94.69 246 ASP A O 1
ATOM 1881 N N . SER A 1 247 ? 20.254 -8.805 -6.371 1.00 93.94 247 SER A N 1
ATOM 1882 C CA . SER A 1 247 ? 21.191 -8.632 -5.256 1.00 93.94 247 SER A CA 1
ATOM 1883 C C . SER A 1 247 ? 20.492 -8.070 -4.015 1.00 93.94 247 SER A C 1
ATOM 1885 O O . SER A 1 247 ? 19.506 -7.340 -4.137 1.00 93.94 247 SER A O 1
ATOM 1887 N N . ASP A 1 248 ? 21.032 -8.334 -2.823 1.00 90.88 248 ASP A N 1
ATOM 1888 C CA . ASP A 1 248 ? 20.459 -7.837 -1.558 1.00 90.88 248 ASP A CA 1
ATOM 1889 C C . ASP A 1 248 ? 20.429 -6.300 -1.494 1.00 90.88 248 ASP A C 1
ATOM 1891 O O . ASP A 1 248 ? 19.462 -5.698 -1.037 1.00 90.88 248 ASP A O 1
ATOM 1895 N N . VAL A 1 249 ? 21.474 -5.651 -2.014 1.00 91.94 249 VAL A N 1
ATOM 1896 C CA . VAL A 1 249 ? 21.625 -4.188 -2.080 1.00 91.94 249 VAL A CA 1
ATOM 1897 C C . VAL A 1 249 ? 22.046 -3.791 -3.493 1.00 91.94 249 VAL A C 1
ATOM 1899 O O . VAL A 1 249 ? 22.695 -4.580 -4.188 1.00 91.94 249 VAL A O 1
ATOM 1902 N N . ALA A 1 250 ? 21.655 -2.591 -3.938 1.00 92.88 250 ALA A N 1
ATOM 1903 C CA . ALA A 1 250 ? 22.058 -2.083 -5.241 1.00 92.88 250 ALA A CA 1
ATOM 1904 C C . ALA A 1 250 ? 23.588 -1.938 -5.301 1.00 92.88 250 ALA A C 1
ATOM 1906 O O . ALA A 1 250 ? 24.226 -1.357 -4.423 1.00 92.88 250 ALA A O 1
ATOM 1907 N N . THR A 1 251 ? 24.180 -2.516 -6.336 1.00 95.88 251 THR A N 1
ATOM 1908 C CA . THR A 1 251 ? 25.608 -2.425 -6.650 1.00 95.88 251 THR A CA 1
ATOM 1909 C C . THR A 1 251 ? 25.918 -1.098 -7.333 1.00 95.88 251 THR A C 1
ATOM 1911 O O . THR A 1 251 ? 25.037 -0.463 -7.913 1.00 95.88 251 THR A O 1
ATOM 1914 N N . ALA A 1 252 ? 27.186 -0.685 -7.326 1.00 96.12 252 ALA A N 1
ATOM 1915 C CA . ALA A 1 252 ? 27.604 0.535 -8.013 1.00 96.12 252 ALA A CA 1
ATOM 1916 C C . ALA A 1 252 ? 27.307 0.474 -9.523 1.00 96.12 252 ALA A C 1
ATOM 1918 O O . ALA A 1 252 ? 26.929 1.478 -10.124 1.00 96.12 252 ALA A O 1
ATOM 1919 N N . GLU A 1 253 ? 27.438 -0.708 -10.127 1.00 95.94 253 GLU A N 1
ATOM 1920 C CA . GLU A 1 253 ? 27.122 -0.958 -11.531 1.00 95.94 253 GLU A CA 1
ATOM 1921 C C . GLU A 1 253 ? 25.624 -0.807 -11.816 1.00 95.94 253 GLU A C 1
ATOM 1923 O O . GLU A 1 253 ? 25.257 -0.185 -12.812 1.00 95.94 253 GLU A O 1
ATOM 1928 N N . GLN A 1 254 ? 24.763 -1.326 -10.935 1.00 96.69 254 GLN A N 1
ATOM 1929 C CA . GLN A 1 254 ? 23.310 -1.147 -11.030 1.00 96.69 254 GLN A CA 1
ATOM 1930 C C . GLN A 1 254 ? 22.922 0.324 -10.848 1.00 96.69 254 GLN A C 1
ATOM 1932 O O . GLN A 1 254 ? 22.191 0.859 -11.677 1.00 96.69 254 GLN A O 1
ATOM 1937 N N . MET A 1 255 ? 23.453 0.995 -9.818 1.00 96.94 255 MET A N 1
ATOM 1938 C CA . MET A 1 255 ? 23.197 2.415 -9.537 1.00 96.94 255 MET A CA 1
ATOM 1939 C C . MET A 1 255 ? 23.633 3.325 -10.693 1.00 96.94 255 MET A C 1
ATOM 1941 O O . MET A 1 255 ? 23.013 4.356 -10.937 1.00 96.94 255 MET A O 1
ATOM 1945 N N . ALA A 1 256 ? 24.676 2.954 -11.440 1.00 96.50 256 ALA A N 1
ATOM 1946 C CA . ALA A 1 256 ? 25.138 3.723 -12.594 1.00 96.50 256 ALA A CA 1
ATOM 1947 C C . ALA A 1 256 ? 24.156 3.708 -13.784 1.00 96.50 256 ALA A C 1
ATOM 1949 O O . ALA A 1 256 ? 24.298 4.519 -14.703 1.00 96.50 256 ALA A O 1
ATOM 1950 N N . ILE A 1 257 ? 23.173 2.803 -13.790 1.00 97.31 257 ILE A N 1
ATOM 1951 C CA . ILE A 1 257 ? 22.164 2.692 -14.844 1.00 97.31 257 ILE A CA 1
ATOM 1952 C C . ILE A 1 257 ? 20.952 3.550 -14.465 1.00 97.31 257 ILE A C 1
ATOM 1954 O O . ILE A 1 257 ? 20.143 3.178 -13.620 1.00 97.31 257 ILE A O 1
ATOM 1958 N N . VAL A 1 258 ? 20.820 4.705 -15.122 1.00 97.44 258 VAL A N 1
ATOM 1959 C CA . VAL A 1 258 ? 19.754 5.691 -14.882 1.00 97.44 258 VAL A CA 1
ATOM 1960 C C . VAL A 1 258 ? 18.998 6.022 -16.168 1.00 97.44 258 VAL A C 1
ATOM 1962 O O . VAL A 1 258 ? 19.519 5.849 -17.273 1.00 97.44 258 VAL A O 1
ATOM 1965 N N . ALA A 1 259 ? 17.765 6.514 -16.036 1.00 97.38 259 ALA A N 1
ATOM 1966 C CA . ALA A 1 259 ? 16.980 6.977 -17.176 1.00 97.38 259 ALA A CA 1
ATOM 1967 C C . ALA A 1 259 ? 17.666 8.172 -17.891 1.00 97.38 259 ALA A C 1
ATOM 1969 O O . ALA A 1 259 ? 18.255 9.024 -17.222 1.00 97.38 259 ALA A O 1
ATOM 1970 N N . PRO A 1 260 ? 17.589 8.273 -19.235 1.00 97.69 260 PRO A N 1
ATOM 1971 C CA . PRO A 1 260 ? 16.849 7.388 -20.126 1.00 97.69 260 PRO A CA 1
ATOM 1972 C C . PRO A 1 260 ? 17.602 6.085 -20.459 1.00 97.69 260 PRO A C 1
ATOM 1974 O O . PRO A 1 260 ? 18.726 6.133 -20.961 1.00 97.69 260 PRO A O 1
ATOM 1977 N N . TYR A 1 261 ? 16.968 4.920 -20.285 1.00 98.25 261 TYR A N 1
ATOM 1978 C CA . TYR A 1 261 ? 17.613 3.612 -20.498 1.00 98.25 261 TYR A CA 1
ATOM 1979 C C . TYR A 1 261 ? 16.683 2.571 -21.128 1.00 98.25 261 TYR A C 1
ATOM 1981 O O . TYR A 1 261 ? 15.471 2.601 -20.925 1.00 98.25 261 TYR A O 1
ATOM 1989 N N . TRP A 1 262 ? 17.244 1.638 -21.901 1.00 98.31 262 TRP A N 1
ATOM 1990 C CA . TRP A 1 262 ? 16.493 0.523 -22.484 1.00 98.31 262 TRP A CA 1
ATOM 1991 C C . TRP A 1 262 ? 16.481 -0.673 -21.537 1.00 98.31 262 TRP A C 1
ATOM 1993 O O . TRP A 1 262 ? 17.534 -1.191 -21.177 1.00 98.31 262 TRP A O 1
ATOM 2003 N N . VAL A 1 263 ? 15.289 -1.149 -21.197 1.00 98.19 263 VAL A N 1
ATOM 2004 C CA . VAL A 1 263 ? 15.079 -2.382 -20.436 1.00 98.19 263 VAL A CA 1
ATOM 2005 C C . VAL A 1 263 ? 14.450 -3.444 -21.327 1.00 98.19 263 VAL A C 1
ATOM 2007 O O . VAL A 1 263 ? 13.683 -3.142 -22.247 1.00 98.19 263 VAL A O 1
ATOM 2010 N N . LYS A 1 264 ? 14.794 -4.704 -21.062 1.00 97.62 264 LYS A N 1
ATOM 2011 C CA . LYS A 1 264 ? 14.304 -5.862 -21.803 1.00 97.62 264 LYS A CA 1
ATOM 2012 C C . LYS A 1 264 ? 14.097 -7.037 -20.861 1.00 97.62 264 LYS A C 1
ATOM 2014 O O . LYS A 1 264 ? 14.946 -7.306 -20.020 1.00 97.62 264 LYS A O 1
ATOM 2019 N N . LEU A 1 265 ? 13.008 -7.762 -21.082 1.00 96.69 265 LEU A N 1
ATOM 2020 C CA . LEU A 1 265 ? 12.774 -9.090 -20.529 1.00 96.69 265 LEU A CA 1
ATOM 2021 C C . LEU A 1 265 ? 12.501 -10.076 -21.657 1.00 96.69 265 LEU A C 1
ATOM 2023 O O . LEU A 1 265 ? 11.841 -9.733 -22.641 1.00 96.69 265 LEU A O 1
ATOM 2027 N N . GLU A 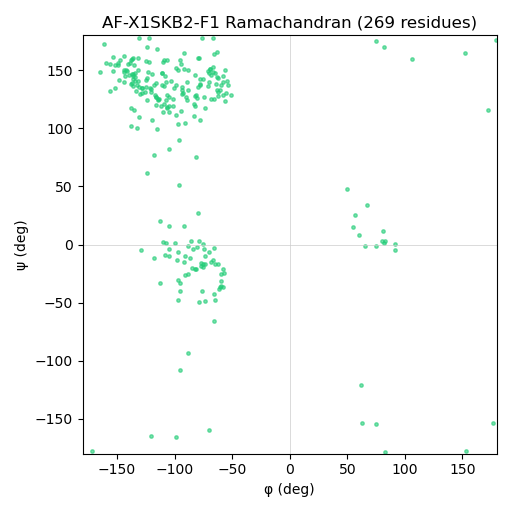1 266 ? 12.991 -11.299 -21.491 1.00 95.56 266 GLU A N 1
ATOM 2028 C CA . GLU A 1 266 ? 12.721 -12.433 -22.370 1.00 95.56 266 GLU A CA 1
ATOM 2029 C C . GLU A 1 266 ? 12.178 -13.586 -21.533 1.00 95.56 266 GLU A C 1
ATOM 2031 O O . GLU A 1 266 ? 12.755 -13.930 -20.508 1.00 95.56 266 GLU A O 1
ATOM 2036 N N . ARG A 1 267 ? 11.073 -14.168 -21.995 1.00 94.56 267 ARG A N 1
ATOM 2037 C CA . ARG A 1 267 ? 10.500 -15.410 -21.489 1.00 94.56 267 ARG A CA 1
ATOM 2038 C C . ARG A 1 267 ? 10.798 -16.507 -22.493 1.00 94.56 267 ARG A C 1
ATOM 2040 O O . ARG A 1 267 ? 10.353 -16.425 -23.645 1.00 94.56 267 ARG A O 1
ATOM 2047 N N . ASP A 1 268 ? 11.523 -17.525 -22.057 1.00 93.12 268 ASP A N 1
ATOM 2048 C CA . ASP A 1 268 ? 11.812 -18.699 -22.868 1.00 93.12 268 ASP A CA 1
ATOM 2049 C C . ASP A 1 268 ? 10.864 -19.866 -22.528 1.00 93.12 268 ASP A C 1
ATOM 2051 O O . ASP A 1 268 ? 9.779 -19.682 -21.973 1.00 93.12 268 ASP A O 1
ATOM 2055 N N . VAL A 1 269 ? 11.212 -21.074 -22.976 1.00 86.06 269 VAL A N 1
ATOM 2056 C CA . VAL A 1 269 ? 10.405 -22.280 -22.737 1.00 86.06 269 VAL A CA 1
ATOM 2057 C C . VAL A 1 269 ? 10.519 -22.817 -21.308 1.00 86.06 269 VAL A C 1
ATOM 2059 O O . VAL A 1 269 ? 9.659 -23.600 -20.907 1.00 86.06 269 VAL A O 1
ATOM 2062 N N . ALA A 1 270 ? 11.565 -22.444 -20.570 1.00 81.00 270 ALA A N 1
ATOM 2063 C CA . ALA A 1 270 ? 11.791 -22.853 -19.188 1.00 81.00 270 ALA A CA 1
ATOM 2064 C C . ALA A 1 270 ? 11.045 -21.958 -18.187 1.00 81.00 270 ALA A C 1
ATOM 2066 O O . ALA A 1 270 ? 10.752 -22.423 -17.085 1.00 81.00 270 ALA A O 1
ATOM 2067 N N . GLY A 1 271 ? 10.668 -20.743 -18.600 1.00 66.44 271 GLY A N 1
ATOM 2068 C CA . GLY A 1 271 ? 9.902 -19.796 -17.788 1.00 66.44 271 GLY A CA 1
ATOM 2069 C C . GLY A 1 271 ? 10.627 -18.479 -17.631 1.00 66.44 271 GLY A C 1
ATOM 2070 O O . GLY A 1 271 ? 11.764 -18.500 -17.121 1.00 66.44 271 GLY A O 1
#

Foldseek 3Di:
DDKDKDWDFCADPVDPPDGDIDDIDMDDDDPDDDQDQLQPAFPPDRHPCLQKAWQCWDDDPPDPSTGHGPQQAKDKFDPVDGRSFDQPDHDDDRGDIDIDGDLPDPRGHNDTDIDGDGPDDPPCPPVHNDDDDDDDDDDDPDQKDWDCPPHQDIDMGGDDDALFALFHRIDDDDDDDDAKDKDKDFDAADDPPDLPGWDFDKDWDDPGGRTWIWTKTAGHAPPVRQFRLAIWIKTDPDRSHGIDTPDPGRDPVRRVHHPRDMDMDIDHRVD

Solvent-accessible surface area (backbone atoms only — not comparable to full-atom values): 16454 Å² total; per-residue (Å²): 116,55,80,47,75,50,65,54,65,50,78,46,96,86,45,89,78,46,61,49,73,52,74,77,45,72,53,69,44,72,93,67,84,81,90,77,71,52,71,80,37,23,66,77,91,40,43,48,40,79,58,38,43,19,12,69,40,26,78,53,93,92,44,92,81,47,39,81,35,77,45,17,55,10,38,54,46,31,93,89,40,77,31,24,34,34,66,83,74,51,88,60,90,62,22,26,83,38,76,49,69,50,54,80,45,86,96,39,36,75,47,70,54,73,46,69,83,79,88,62,93,79,64,60,66,58,94,66,55,86,79,87,88,83,90,80,86,75,80,69,95,60,51,49,49,81,46,78,65,61,92,97,34,74,52,71,45,64,45,58,90,42,70,46,54,41,48,45,37,68,57,83,88,86,74,93,80,77,80,60,50,73,53,75,48,69,41,67,72,50,74,69,83,40,61,82,37,76,46,71,51,73,52,63,77,55,92,55,49,27,41,30,33,43,34,37,34,36,19,14,44,47,98,86,66,46,64,47,43,5,37,52,45,38,34,22,87,39,71,52,37,57,40,48,59,82,53,100,61,75,45,74,75,30,22,68,40,50,62,65,38,80,43,72,52,76,38,53,94,91,101